Protein AF-A0A8T4TJ90-F1 (afdb_monomer)

Secondary structure (DSSP, 8-state):
-HHHHHHHHHHHTT----EEEEESTT-HHHHHHHHHHHHHT--EEEEE--HHHHHHHHHHHHHHHT---HHHHHHHHHHHHHHHHHHHTT--EEE--TTHHHHTT-SGGG--SSHHHHHHHHHHHHHHHIIIIIHHHHHHHHHTT-EEE-GGG-HHHHHHHHTS-GGGTB-SS-BSHHHHHHHHHTT--HHHHSPPP--HHHHTSHHHHHHHHHHHTT-SSHHHHHHHHHH-

Mean predicted aligned error: 3.06 Å

Nearest PDB structures (foldseek):
  1ct9-assembly1_D  TM=8.605E-01  e=5.408E-10  Escherichia coli
  6gq3-assembly2_B  TM=8.210E-01  e=2.710E-10  Homo sapiens
  1ct9-assembly1_A  TM=8.503E-01  e=1.857E-09  Escherichia coli
  8sue-assembly1_B  TM=8.181E-01  e=1.191E-09  Homo sapiens
  1ct9-assembly2_C  TM=8.319E-01  e=3.358E-09  Escherichia coli

pLDDT: mean 95.93, std 3.18, range [80.5, 98.75]

Sequence (232 aa):
MDSTILAKTCKDLGKDFTCYTIGFKGSKDVVYSEKAAKLLKLKLKIKILNEKDLEDALKNVVKILNNTNPVYISIACVTYLALKFAKENNENIVLNGLGAEEIFCGYQRHLKENNEEIHKESWRGLKEMWKVDLERDYLIAKNLDMDVRTPFMDKDLIINTMKIDPGLKINNNVKKIILREYAMSIGVPEEIALRPKTAGQYGSNINNEIKKLAKKNNFNYVKEYLEYLIKN

Structure (mmCIF, N/CA/C/O backbone):
data_AF-A0A8T4TJ90-F1
#
_entry.id   AF-A0A8T4TJ90-F1
#
loop_
_atom_site.group_PDB
_atom_site.id
_atom_site.type_symbol
_atom_site.label_atom_id
_atom_site.label_alt_id
_atom_site.label_comp_id
_atom_site.label_asym_id
_atom_site.label_entity_id
_atom_site.label_seq_id
_atom_site.pdbx_PDB_ins_code
_atom_site.Cartn_x
_atom_site.Cartn_y
_atom_site.Cartn_z
_atom_site.occupancy
_atom_site.B_iso_or_equiv
_atom_site.auth_seq_id
_atom_site.auth_comp_id
_atom_site.auth_asym_id
_atom_site.auth_atom_id
_atom_site.pdbx_PDB_model_num
ATOM 1 N N . MET A 1 1 ? 2.944 4.254 -8.517 1.00 90.94 1 MET A N 1
ATOM 2 C CA . MET A 1 1 ? 3.947 3.614 -9.386 1.00 90.94 1 MET A CA 1
ATOM 3 C C . MET A 1 1 ? 3.708 2.111 -9.403 1.00 90.94 1 MET A C 1
ATOM 5 O O . MET A 1 1 ? 3.014 1.697 -10.310 1.00 90.94 1 MET A O 1
ATOM 9 N N . ASP A 1 2 ? 4.086 1.327 -8.388 1.00 94.69 2 ASP A N 1
ATOM 10 C CA . ASP A 1 2 ? 3.899 -0.144 -8.417 1.00 94.69 2 ASP A CA 1
ATOM 11 C C . ASP A 1 2 ? 2.448 -0.585 -8.693 1.00 94.69 2 ASP A C 1
ATOM 13 O O . ASP A 1 2 ? 2.178 -1.269 -9.673 1.00 94.69 2 ASP A O 1
ATOM 17 N N . SER A 1 3 ? 1.485 -0.117 -7.890 1.00 95.31 3 SER A N 1
ATOM 18 C CA . SER A 1 3 ? 0.056 -0.398 -8.107 1.00 95.31 3 SER A CA 1
ATOM 19 C C . SER A 1 3 ? -0.491 0.211 -9.402 1.00 95.31 3 SER A C 1
ATOM 21 O O . SER A 1 3 ? -1.436 -0.312 -9.982 1.00 95.31 3 SER A O 1
ATOM 23 N N . THR A 1 4 ? 0.115 1.299 -9.886 1.00 96.50 4 THR A N 1
ATOM 24 C CA . THR A 1 4 ? -0.240 1.924 -11.167 1.00 96.50 4 THR A CA 1
ATOM 25 C C . THR A 1 4 ? 0.154 1.032 -12.338 1.00 96.50 4 THR A C 1
ATOM 27 O O . THR A 1 4 ? -0.630 0.900 -13.270 1.00 96.50 4 THR A O 1
ATOM 30 N N . ILE A 1 5 ? 1.334 0.405 -12.281 1.00 97.06 5 ILE A N 1
ATOM 31 C CA . ILE A 1 5 ? 1.781 -0.557 -13.293 1.00 97.06 5 ILE A CA 1
ATOM 32 C C . ILE A 1 5 ? 0.833 -1.750 -13.307 1.00 97.06 5 ILE A C 1
ATOM 34 O O . ILE A 1 5 ? 0.348 -2.099 -14.372 1.00 97.06 5 ILE A O 1
ATOM 38 N N . LEU A 1 6 ? 0.485 -2.308 -12.141 1.00 97.50 6 LEU A N 1
ATOM 39 C CA . LEU A 1 6 ? -0.486 -3.406 -12.071 1.00 97.50 6 LEU A CA 1
ATOM 40 C C . LEU A 1 6 ? -1.830 -3.021 -12.698 1.00 97.50 6 LEU A C 1
ATOM 42 O O . LEU A 1 6 ? -2.330 -3.742 -13.555 1.00 97.50 6 LEU A O 1
ATOM 46 N N . ALA A 1 7 ? -2.380 -1.859 -12.335 1.00 98.12 7 ALA A N 1
ATOM 47 C CA . ALA A 1 7 ? -3.631 -1.370 -12.908 1.00 98.12 7 ALA A CA 1
ATOM 48 C C . ALA A 1 7 ? -3.535 -1.160 -14.429 1.00 98.12 7 ALA A C 1
ATOM 50 O O . ALA A 1 7 ? -4.451 -1.528 -15.163 1.00 98.12 7 ALA A O 1
ATOM 51 N N . LYS A 1 8 ? -2.424 -0.598 -14.923 1.00 98.00 8 LYS A N 1
ATOM 52 C CA . LYS A 1 8 ? -2.209 -0.404 -16.362 1.00 98.00 8 LYS A CA 1
ATOM 53 C C . LYS A 1 8 ? -2.109 -1.740 -17.096 1.00 98.00 8 LYS A C 1
ATOM 55 O O . LYS A 1 8 ? -2.801 -1.918 -18.090 1.00 98.00 8 LYS A O 1
ATOM 60 N N . THR A 1 9 ? -1.354 -2.695 -16.560 1.00 97.62 9 THR A N 1
ATOM 61 C CA . THR A 1 9 ? -1.248 -4.051 -17.111 1.00 97.62 9 THR A CA 1
ATOM 62 C C . THR A 1 9 ? -2.606 -4.754 -17.137 1.00 97.62 9 THR A C 1
ATOM 64 O O . THR A 1 9 ? -2.983 -5.304 -18.165 1.00 97.62 9 THR A O 1
ATOM 67 N N . CYS A 1 10 ? -3.392 -4.704 -16.054 1.00 97.81 10 CYS A N 1
ATOM 68 C CA . CYS A 1 10 ? -4.744 -5.276 -16.036 1.00 97.81 10 CYS A CA 1
ATOM 69 C C . CYS A 1 10 ? -5.643 -4.653 -17.111 1.00 97.81 10 CYS A C 1
ATOM 71 O O . CYS A 1 10 ? -6.381 -5.373 -17.783 1.00 97.81 10 CYS A O 1
ATOM 73 N N . LYS A 1 11 ? -5.549 -3.332 -17.300 1.00 98.00 11 LYS A N 1
ATOM 74 C CA . LYS A 1 11 ? -6.289 -2.613 -18.338 1.00 98.00 11 LYS A CA 1
ATOM 75 C C . LYS A 1 11 ? -5.881 -3.039 -19.746 1.00 98.00 11 LYS A C 1
ATOM 77 O O . LYS A 1 11 ? -6.758 -3.284 -20.567 1.00 98.00 11 LYS A O 1
ATOM 82 N N . ASP A 1 12 ? -4.586 -3.147 -20.017 1.00 97.62 12 ASP A N 1
ATOM 83 C CA . ASP A 1 12 ? -4.077 -3.544 -21.337 1.00 97.62 12 ASP A CA 1
ATOM 84 C C . ASP A 1 12 ? -4.422 -4.997 -21.674 1.00 97.62 12 ASP A C 1
ATOM 86 O O . ASP A 1 12 ? -4.668 -5.329 -22.829 1.00 97.62 12 ASP A O 1
ATOM 90 N N . LEU A 1 13 ? -4.528 -5.849 -20.651 1.00 97.88 13 LEU A N 1
ATOM 91 C CA . LEU A 1 13 ? -5.021 -7.222 -20.765 1.00 97.88 13 LEU A CA 1
ATOM 92 C C . LEU A 1 13 ? -6.556 -7.323 -20.856 1.00 97.88 13 LEU A C 1
ATOM 94 O O . LEU A 1 13 ? -7.090 -8.435 -20.829 1.00 97.88 13 LEU A O 1
ATOM 98 N N . GLY A 1 14 ? -7.277 -6.197 -20.905 1.00 97.50 14 GLY A N 1
ATOM 99 C CA . GLY A 1 14 ? -8.737 -6.161 -21.013 1.00 97.50 14 GLY A CA 1
ATOM 100 C C . GLY A 1 14 ? -9.470 -6.766 -19.812 1.00 97.50 14 GLY A C 1
ATOM 101 O O . GLY A 1 14 ? -10.581 -7.269 -19.965 1.00 97.50 14 GLY A O 1
ATOM 102 N N . LYS A 1 15 ? -8.852 -6.781 -18.625 1.00 97.62 15 LYS A N 1
ATOM 103 C CA . LYS A 1 15 ? -9.487 -7.301 -17.408 1.00 97.62 15 LYS A CA 1
ATOM 104 C C . LYS A 1 15 ? -10.494 -6.295 -16.858 1.00 97.62 15 LYS A C 1
ATOM 106 O O . LYS A 1 15 ? -10.259 -5.090 -16.911 1.00 97.62 15 LYS A O 1
ATOM 111 N N . ASP A 1 16 ? -11.580 -6.804 -16.282 1.00 96.38 16 ASP A N 1
ATOM 112 C CA . ASP A 1 16 ? -12.471 -6.004 -15.444 1.00 96.38 16 ASP A CA 1
ATOM 113 C C . ASP A 1 16 ? -11.903 -5.950 -14.023 1.00 96.38 16 ASP A C 1
ATOM 115 O O . ASP A 1 16 ? -11.625 -6.985 -13.414 1.00 96.38 16 ASP A O 1
ATOM 119 N N . PHE A 1 17 ? -11.653 -4.742 -13.526 1.00 97.75 17 PHE A N 1
ATOM 120 C CA . PHE A 1 17 ? -11.101 -4.512 -12.197 1.00 97.75 17 PHE A CA 1
ATOM 121 C C . PHE A 1 17 ? -11.472 -3.121 -11.683 1.00 97.75 17 PHE A C 1
ATOM 123 O O . PHE A 1 17 ? -11.772 -2.192 -12.440 1.00 97.75 17 PHE A O 1
ATOM 130 N N . THR A 1 18 ? -11.386 -2.962 -10.365 1.00 98.38 18 THR A N 1
ATOM 131 C CA . THR A 1 18 ? -11.566 -1.681 -9.686 1.00 98.38 18 THR A CA 1
ATOM 132 C C . THR A 1 18 ? -10.314 -1.358 -8.873 1.00 98.38 18 THR A C 1
ATOM 134 O O . THR A 1 18 ? -9.824 -2.187 -8.110 1.00 98.38 18 THR A O 1
ATOM 137 N N . CYS A 1 19 ? -9.788 -0.143 -9.010 1.00 98.50 19 CYS A N 1
ATOM 138 C CA . CYS A 1 19 ? -8.753 0.369 -8.119 1.00 98.50 19 CYS A CA 1
ATOM 139 C C . CYS A 1 19 ? -9.385 0.844 -6.807 1.00 98.50 19 CYS A C 1
ATOM 141 O O . CYS A 1 19 ? -10.418 1.514 -6.823 1.00 98.50 19 CYS A O 1
ATOM 143 N N . TYR A 1 20 ? -8.717 0.583 -5.685 1.00 98.38 20 TYR A N 1
ATOM 144 C CA . TYR A 1 20 ? -9.145 1.035 -4.363 1.00 98.38 20 TYR A CA 1
ATOM 145 C C . TYR A 1 20 ? -8.070 1.915 -3.732 1.00 98.38 20 TYR A C 1
ATOM 147 O O . TYR A 1 20 ? -6.875 1.629 -3.813 1.00 98.38 20 TYR A O 1
ATOM 155 N N . THR A 1 21 ? -8.480 3.014 -3.110 1.00 98.12 21 THR A N 1
ATOM 156 C CA . THR A 1 21 ? -7.594 3.867 -2.312 1.00 98.12 21 THR A CA 1
ATOM 157 C C . THR A 1 21 ? -8.291 4.283 -1.028 1.00 98.12 21 THR A C 1
ATOM 159 O O . THR A 1 21 ? -9.483 4.582 -1.012 1.00 98.12 21 THR A O 1
ATOM 162 N N . ILE A 1 22 ? -7.529 4.293 0.059 1.00 98.50 22 ILE A N 1
ATOM 163 C CA . ILE A 1 22 ? -7.968 4.743 1.377 1.00 98.50 22 ILE A CA 1
ATOM 164 C C . ILE A 1 22 ? -7.019 5.833 1.860 1.00 98.50 22 ILE A C 1
ATOM 166 O O . ILE A 1 22 ? -5.824 5.814 1.555 1.00 98.50 22 ILE A O 1
ATOM 170 N N . GLY A 1 23 ? -7.539 6.782 2.625 1.00 98.38 23 GLY A N 1
ATOM 171 C CA . GLY A 1 23 ? -6.720 7.801 3.266 1.00 98.38 23 GLY A CA 1
ATOM 172 C C . GLY A 1 23 ? -7.557 8.920 3.852 1.00 98.38 23 GLY A C 1
ATOM 173 O O . GLY A 1 23 ? -8.753 9.026 3.597 1.00 98.38 23 GLY A O 1
ATOM 174 N N . PHE A 1 24 ? -6.931 9.773 4.651 1.00 98.38 24 PHE A N 1
ATOM 175 C CA . PHE A 1 24 ? -7.608 10.954 5.180 1.00 98.38 24 PHE A CA 1
ATOM 176 C C . PHE A 1 24 ? -7.768 12.029 4.099 1.00 98.38 24 PHE A C 1
ATOM 178 O O . PHE A 1 24 ? -7.071 12.026 3.076 1.00 98.38 24 PHE A O 1
ATOM 185 N N . LYS A 1 25 ? -8.696 12.964 4.320 1.00 97.12 25 LYS A N 1
ATOM 186 C CA . LYS A 1 25 ? -8.976 14.061 3.385 1.00 97.12 25 LYS A CA 1
ATOM 187 C C . LYS A 1 25 ? -7.693 14.833 3.050 1.00 97.12 25 LYS A C 1
ATOM 189 O O . LYS A 1 25 ? -6.971 15.255 3.947 1.00 97.12 25 LYS A O 1
ATOM 194 N N . GLY A 1 26 ? -7.417 15.009 1.756 1.00 95.25 26 GLY A N 1
ATOM 195 C CA . GLY A 1 26 ? -6.227 15.719 1.266 1.00 95.25 26 GLY A CA 1
ATOM 196 C C . GLY A 1 26 ? -4.906 14.951 1.410 1.00 95.25 26 GLY A C 1
ATOM 197 O O . GLY A 1 26 ? -3.844 15.511 1.144 1.00 95.25 26 GLY A O 1
ATOM 198 N N . SER A 1 27 ? -4.945 13.681 1.824 1.00 97.25 27 SER A N 1
ATOM 199 C CA . SER A 1 27 ? -3.755 12.831 1.875 1.00 97.25 27 SER A CA 1
ATOM 200 C C . SER A 1 27 ? -3.151 12.613 0.480 1.00 97.25 27 SER A C 1
ATOM 202 O O . SER A 1 27 ? -3.844 12.636 -0.541 1.00 97.25 27 SER A O 1
ATOM 204 N N . LYS A 1 28 ? -1.830 12.404 0.432 1.00 95.81 28 LYS A N 1
ATOM 205 C CA . LYS A 1 28 ? -1.078 12.281 -0.826 1.00 95.81 28 LYS A CA 1
ATOM 206 C C . LYS A 1 28 ? -1.579 11.116 -1.673 1.00 95.81 28 LYS A C 1
ATOM 208 O O . LYS A 1 28 ? -1.708 11.263 -2.885 1.00 95.81 28 LYS A O 1
ATOM 213 N N . ASP A 1 29 ? -1.863 9.974 -1.052 1.00 96.19 29 ASP A N 1
ATOM 214 C CA . ASP A 1 29 ? -2.320 8.792 -1.785 1.00 96.19 29 ASP A CA 1
ATOM 215 C C . ASP A 1 29 ? -3.681 9.026 -2.447 1.00 96.19 29 ASP A C 1
ATOM 217 O O . ASP A 1 29 ? -3.831 8.670 -3.615 1.00 96.19 29 ASP A O 1
ATOM 221 N N . VAL A 1 30 ? -4.615 9.722 -1.782 1.00 97.56 30 VAL A N 1
ATOM 222 C CA . VAL A 1 30 ? -5.899 10.133 -2.381 1.00 97.56 30 VAL A CA 1
ATOM 223 C C . VAL A 1 30 ? -5.652 11.004 -3.612 1.00 97.56 30 VAL A C 1
ATOM 225 O O . VAL A 1 30 ? -5.998 10.593 -4.718 1.00 97.56 30 VAL A O 1
ATOM 228 N N . VAL A 1 31 ? -4.946 12.128 -3.451 1.00 96.44 31 VAL A N 1
ATOM 229 C CA . VAL A 1 31 ? -4.692 13.091 -4.540 1.00 96.44 31 VAL A CA 1
ATOM 230 C C . VAL A 1 31 ? -4.034 12.422 -5.749 1.00 96.44 31 VAL A C 1
ATOM 232 O O . VAL A 1 31 ? -4.422 12.639 -6.900 1.00 96.44 31 VAL A O 1
ATOM 235 N N . TYR A 1 32 ? -3.023 11.587 -5.515 1.00 95.69 32 TYR A N 1
ATOM 236 C CA . TYR A 1 32 ? -2.319 10.944 -6.615 1.00 95.69 32 TYR A CA 1
ATOM 237 C C . TYR A 1 32 ? -3.092 9.788 -7.245 1.00 95.69 32 TYR A C 1
ATOM 239 O O . TYR A 1 32 ? -2.930 9.559 -8.444 1.00 95.69 32 TYR A O 1
ATOM 247 N N . SER A 1 33 ? -3.888 9.050 -6.470 1.00 96.56 33 SER A N 1
ATOM 248 C CA . SER A 1 33 ? -4.738 7.987 -7.013 1.00 96.56 33 SER A CA 1
ATOM 249 C C . SER A 1 33 ? -5.791 8.565 -7.957 1.00 96.56 33 SER A C 1
ATOM 251 O O . SER A 1 33 ? -5.914 8.075 -9.078 1.00 96.56 33 SER A O 1
ATOM 253 N N . GLU A 1 34 ? -6.446 9.667 -7.573 1.00 97.44 34 GLU A N 1
ATOM 254 C CA . GLU A 1 34 ? -7.409 10.396 -8.407 1.00 97.44 34 GLU A CA 1
ATOM 255 C C . GLU A 1 34 ? -6.767 10.852 -9.712 1.00 97.44 34 GLU A C 1
ATOM 257 O O . GLU A 1 34 ? -7.290 10.605 -10.801 1.00 97.44 34 GLU A O 1
ATOM 262 N N . LYS A 1 35 ? -5.584 11.468 -9.611 1.00 97.00 35 LYS A N 1
ATOM 263 C CA . LYS A 1 35 ? -4.834 11.938 -10.774 1.00 97.00 35 LYS A CA 1
ATOM 264 C C . LYS A 1 35 ? -4.464 10.788 -11.713 1.00 97.00 35 LYS A C 1
ATOM 266 O O . LYS A 1 35 ? -4.735 10.869 -12.910 1.00 97.00 35 LYS A O 1
ATOM 271 N N . ALA A 1 36 ? -3.891 9.707 -11.182 1.00 97.06 36 ALA A N 1
ATOM 272 C CA . ALA A 1 36 ? -3.515 8.539 -11.973 1.00 97.06 36 ALA A CA 1
ATOM 273 C C . ALA A 1 36 ? -4.736 7.895 -12.644 1.00 97.06 36 ALA A C 1
ATOM 275 O O . ALA A 1 36 ? -4.682 7.585 -13.832 1.00 97.06 36 ALA A O 1
ATOM 276 N N . ALA A 1 37 ? -5.847 7.742 -11.919 1.00 97.94 37 ALA A N 1
ATOM 277 C CA . ALA A 1 37 ? -7.072 7.163 -12.455 1.00 97.94 37 ALA A CA 1
ATOM 278 C C . ALA A 1 37 ? -7.696 8.022 -13.554 1.00 97.94 37 ALA A C 1
ATOM 280 O O . ALA A 1 37 ? -8.130 7.476 -14.567 1.00 97.94 37 ALA A O 1
ATOM 281 N N . LYS A 1 38 ? -7.681 9.352 -13.412 1.00 98.19 38 LYS A N 1
ATOM 282 C CA . LYS A 1 38 ? -8.152 10.271 -14.455 1.00 98.19 38 LYS A CA 1
ATOM 283 C C . LYS A 1 38 ? -7.320 10.147 -15.731 1.00 98.19 38 LYS A C 1
ATOM 285 O O . LYS A 1 38 ? -7.882 9.958 -16.806 1.00 98.19 38 LYS A O 1
ATOM 290 N N . LEU A 1 39 ? -5.994 10.222 -15.615 1.00 97.75 39 LEU A N 1
ATOM 291 C CA . LEU A 1 39 ? -5.088 10.183 -16.770 1.00 97.75 39 LEU A CA 1
ATOM 292 C C . LEU A 1 39 ? -5.128 8.836 -17.490 1.00 97.75 39 LEU A C 1
ATOM 294 O O . LEU A 1 39 ? -5.154 8.778 -18.715 1.00 97.75 39 LEU A O 1
ATOM 298 N N . LEU A 1 40 ? -5.171 7.748 -16.722 1.00 97.38 40 LEU A N 1
ATOM 299 C CA . LEU A 1 40 ? -5.188 6.392 -17.255 1.00 97.38 40 LEU A CA 1
ATOM 300 C C . LEU A 1 40 ? -6.599 5.874 -17.536 1.00 97.38 40 LEU A C 1
ATOM 302 O O . LEU A 1 40 ? -6.725 4.740 -17.991 1.00 97.38 40 LEU A O 1
ATOM 306 N N . LYS A 1 41 ? -7.652 6.666 -17.293 1.00 97.81 41 LYS A N 1
ATOM 307 C CA . LYS A 1 41 ? -9.069 6.270 -17.392 1.00 97.81 41 LYS A CA 1
ATOM 308 C C . LYS A 1 41 ? -9.326 4.927 -16.688 1.00 97.81 41 LYS A C 1
ATOM 310 O O . LYS A 1 41 ? -9.708 3.949 -17.336 1.00 97.81 41 LYS A O 1
ATOM 315 N N . LEU A 1 42 ? -9.009 4.865 -15.395 1.00 98.12 42 LEU A N 1
ATOM 316 C CA . LEU A 1 42 ? -9.191 3.696 -14.527 1.00 98.12 42 LEU A CA 1
ATOM 317 C C . LEU A 1 42 ? -10.432 3.881 -13.653 1.00 98.12 42 LEU A C 1
ATOM 319 O O . LEU A 1 42 ? -10.689 4.981 -13.163 1.00 98.12 42 LEU A O 1
ATOM 323 N N . LYS A 1 43 ? -11.163 2.794 -13.398 1.00 98.12 43 LYS A N 1
ATOM 324 C CA . LYS A 1 43 ? -12.221 2.773 -12.385 1.00 98.12 43 LYS A CA 1
ATOM 325 C C . LYS A 1 43 ? -11.570 2.828 -11.004 1.00 98.12 43 LYS A C 1
ATOM 327 O O . LYS A 1 43 ? -10.799 1.938 -10.655 1.00 98.12 43 LYS A O 1
ATOM 332 N N . LEU A 1 44 ? -11.860 3.869 -10.230 1.00 98.56 44 LEU A N 1
ATOM 333 C CA . LEU A 1 44 ? -11.283 4.090 -8.904 1.00 98.56 44 LEU A CA 1
ATOM 334 C C . LEU A 1 44 ? -12.391 4.331 -7.878 1.00 98.56 44 LEU A C 1
ATOM 336 O O . LEU A 1 44 ? -13.283 5.146 -8.104 1.00 98.56 44 LEU A O 1
ATOM 340 N N . LYS A 1 45 ? -12.294 3.651 -6.736 1.00 98.69 45 LYS A N 1
ATOM 341 C CA . LYS A 1 45 ? -13.084 3.915 -5.533 1.00 98.69 45 LYS A CA 1
ATOM 342 C C . LYS A 1 45 ? -12.171 4.439 -4.429 1.00 98.69 45 LYS A C 1
ATOM 344 O O . LYS A 1 45 ? -11.107 3.872 -4.173 1.00 98.69 45 LYS A O 1
ATOM 349 N N . ILE A 1 46 ? -12.601 5.508 -3.764 1.00 98.62 46 ILE A N 1
ATOM 350 C CA . ILE A 1 46 ? -11.854 6.149 -2.677 1.00 98.62 46 ILE A CA 1
ATOM 351 C C . ILE A 1 46 ? -12.686 6.123 -1.401 1.00 98.62 46 ILE A C 1
ATOM 353 O O . ILE A 1 46 ? -13.840 6.548 -1.412 1.00 98.62 46 ILE A O 1
ATOM 357 N N . LYS A 1 47 ? -12.080 5.683 -0.295 1.00 98.44 47 LYS A N 1
ATOM 358 C CA . LYS A 1 47 ? -12.630 5.843 1.056 1.00 98.44 47 LYS A CA 1
ATOM 359 C C . LYS A 1 47 ? -11.858 6.933 1.787 1.00 98.44 47 LYS A C 1
ATOM 361 O O . LYS A 1 47 ? -10.691 6.746 2.140 1.00 98.44 47 LYS A O 1
ATOM 366 N N . ILE A 1 48 ? -12.521 8.068 2.007 1.00 98.62 48 ILE A N 1
ATOM 367 C CA . ILE A 1 48 ? -12.009 9.114 2.892 1.00 98.62 48 ILE A CA 1
ATOM 368 C C . ILE A 1 48 ? -12.269 8.683 4.331 1.00 98.62 48 ILE A C 1
ATOM 370 O O . ILE A 1 48 ? -13.419 8.560 4.742 1.00 98.62 48 ILE A O 1
ATOM 374 N N . LEU A 1 49 ? -11.191 8.436 5.067 1.00 98.56 49 LEU A N 1
ATOM 375 C CA . LEU A 1 49 ? -11.241 7.948 6.439 1.00 98.56 49 LEU A CA 1
ATOM 376 C C . LEU A 1 49 ? -11.598 9.068 7.416 1.00 98.56 49 LEU A C 1
ATOM 378 O O . LEU A 1 49 ? -11.163 10.215 7.257 1.00 98.56 49 LEU A O 1
ATOM 382 N N . ASN A 1 50 ? -12.333 8.703 8.459 1.00 98.12 50 ASN A N 1
ATOM 383 C CA . ASN A 1 50 ? -12.520 9.511 9.657 1.00 98.12 50 ASN A CA 1
ATOM 384 C C . ASN A 1 50 ? -11.830 8.866 10.878 1.00 98.12 50 ASN A C 1
ATOM 386 O O . ASN A 1 50 ? -11.222 7.799 10.792 1.00 98.12 50 ASN A O 1
ATOM 390 N N . GLU A 1 51 ? -11.898 9.544 12.026 1.00 97.62 51 GLU A N 1
ATOM 391 C CA . GLU A 1 51 ? -11.281 9.076 13.275 1.00 97.62 51 GLU A CA 1
ATOM 392 C C . GLU A 1 51 ? -11.830 7.712 13.726 1.00 97.62 51 GLU A C 1
ATOM 394 O O . GLU A 1 51 ? -11.055 6.845 14.125 1.00 97.62 51 GLU A O 1
ATOM 399 N N . LYS A 1 52 ? -13.145 7.493 13.595 1.00 97.56 52 LYS A N 1
ATOM 400 C CA . LYS A 1 52 ? -13.805 6.245 13.992 1.00 97.56 52 LYS A CA 1
ATOM 401 C C . LYS A 1 52 ? -13.364 5.067 13.126 1.00 97.56 52 LYS A C 1
ATOM 403 O O . LYS A 1 52 ? -13.072 4.006 13.668 1.00 97.56 52 LYS A O 1
ATOM 408 N N . ASP A 1 53 ? -13.246 5.261 11.810 1.00 98.31 53 ASP A N 1
ATOM 409 C CA . ASP A 1 53 ? -12.718 4.229 10.906 1.00 98.31 53 ASP A CA 1
ATOM 410 C C . ASP A 1 53 ? -11.337 3.745 11.370 1.00 98.31 53 ASP A C 1
ATOM 412 O O . ASP A 1 53 ? -11.049 2.546 11.352 1.00 98.31 53 ASP A O 1
ATOM 416 N N . LEU A 1 54 ? -10.482 4.684 11.789 1.00 98.38 54 LEU A N 1
ATOM 417 C CA . LEU A 1 54 ? -9.135 4.388 12.260 1.00 98.38 54 LEU A CA 1
ATOM 418 C C . LEU A 1 54 ? -9.136 3.719 13.636 1.00 98.38 54 LEU A C 1
ATOM 420 O O . LEU A 1 54 ? -8.402 2.753 13.826 1.00 98.38 54 LEU A O 1
ATOM 424 N N . GLU A 1 55 ? -9.936 4.201 14.584 1.00 97.75 55 GLU A N 1
ATOM 425 C CA . GLU A 1 55 ? -10.036 3.598 15.916 1.00 97.75 55 GLU A CA 1
ATOM 426 C C . GLU A 1 55 ? -10.539 2.147 15.838 1.00 97.75 55 GLU A C 1
ATOM 428 O O . GLU A 1 55 ? -9.944 1.245 16.436 1.00 97.75 55 GLU A O 1
ATOM 433 N N . ASP A 1 56 ? -11.581 1.901 15.041 1.00 97.88 56 ASP A N 1
ATOM 434 C CA . ASP A 1 56 ? -12.117 0.561 14.812 1.00 97.88 56 ASP A CA 1
ATOM 435 C C . ASP A 1 56 ? -11.083 -0.331 14.109 1.00 97.88 56 ASP A C 1
ATOM 437 O O . ASP A 1 56 ? -10.914 -1.499 14.473 1.00 97.88 56 ASP A O 1
ATOM 441 N N . ALA A 1 57 ? -10.348 0.198 13.125 1.00 98.38 57 ALA A N 1
ATOM 442 C CA . ALA A 1 57 ? -9.266 -0.539 12.476 1.00 98.38 57 ALA A CA 1
ATOM 443 C C . ALA A 1 57 ? -8.153 -0.908 13.461 1.00 98.38 57 ALA A C 1
ATOM 445 O O . ALA A 1 57 ? -7.750 -2.068 13.495 1.00 98.38 57 ALA A O 1
ATOM 446 N N . LEU A 1 58 ? -7.700 0.029 14.297 1.00 98.31 58 LEU A N 1
ATOM 447 C CA . LEU A 1 58 ? -6.665 -0.214 15.302 1.00 98.31 58 LEU A CA 1
ATOM 448 C C . LEU A 1 58 ? -7.059 -1.345 16.253 1.00 98.31 58 LEU A C 1
ATOM 450 O O . LEU A 1 58 ? -6.275 -2.276 16.424 1.00 98.31 58 LEU A O 1
ATOM 454 N N . LYS A 1 59 ? -8.277 -1.302 16.813 1.00 97.06 59 LYS A N 1
ATOM 455 C CA . LYS A 1 59 ? -8.806 -2.336 17.723 1.00 97.06 59 LYS A CA 1
ATOM 456 C C . LYS A 1 59 ? -8.789 -3.728 17.097 1.00 97.06 59 LYS A C 1
ATOM 458 O O . LYS A 1 59 ? -8.414 -4.692 17.756 1.00 97.06 59 LYS A O 1
ATOM 463 N N . ASN A 1 60 ? -9.174 -3.839 15.827 1.00 97.88 60 ASN A N 1
ATOM 464 C CA . ASN A 1 60 ? -9.150 -5.118 15.118 1.00 97.88 60 ASN A CA 1
ATOM 465 C C . ASN A 1 60 ? -7.716 -5.560 14.809 1.00 97.88 60 ASN A C 1
ATOM 467 O O . ASN A 1 60 ? -7.336 -6.689 15.102 1.00 97.88 60 ASN A O 1
ATOM 471 N N . VAL A 1 61 ? -6.897 -4.665 14.262 1.00 98.25 61 VAL A N 1
ATOM 472 C CA . VAL A 1 61 ? -5.546 -4.977 13.784 1.00 98.25 61 VAL A CA 1
ATOM 473 C C . VAL A 1 61 ? -4.615 -5.416 14.914 1.00 98.25 61 VAL A C 1
ATOM 475 O O . VAL A 1 61 ? -3.899 -6.403 14.742 1.00 98.25 61 VAL A O 1
ATOM 478 N N . VAL A 1 62 ? -4.634 -4.752 16.078 1.00 97.81 62 VAL A N 1
ATOM 479 C CA . VAL A 1 62 ? -3.792 -5.172 17.218 1.00 97.81 62 VAL A CA 1
ATOM 480 C C . VAL A 1 62 ? -4.181 -6.557 17.736 1.00 97.81 62 VAL A C 1
ATOM 482 O O . VAL A 1 62 ? -3.302 -7.312 18.142 1.00 97.81 62 VAL A O 1
ATOM 485 N N . LYS A 1 63 ? -5.471 -6.918 17.667 1.00 96.38 63 LYS A N 1
ATOM 486 C CA . LYS A 1 63 ? -5.986 -8.238 18.063 1.00 96.38 63 LYS A CA 1
ATOM 487 C C . LYS A 1 63 ? -5.626 -9.315 17.038 1.00 96.38 63 LYS A C 1
ATOM 489 O O . LYS A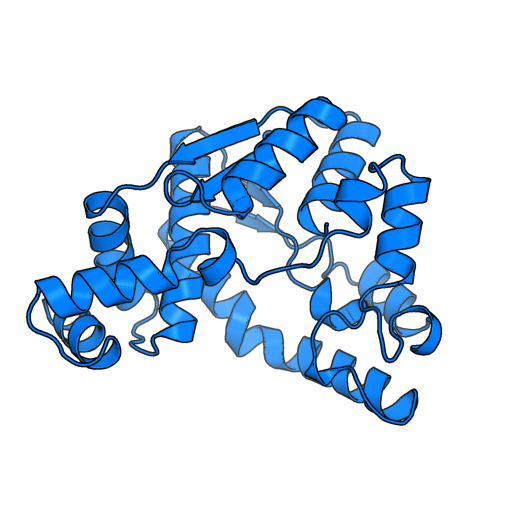 1 63 ? -5.138 -10.369 17.425 1.00 96.38 63 LYS A O 1
ATOM 494 N N . ILE A 1 64 ? -5.799 -9.035 15.743 1.00 97.12 64 ILE A N 1
ATOM 495 C CA . ILE A 1 64 ? -5.452 -9.958 14.645 1.00 97.12 64 ILE A CA 1
ATOM 496 C C . ILE A 1 64 ? -3.962 -10.306 14.668 1.00 97.12 64 ILE A C 1
ATOM 498 O O . ILE A 1 64 ? -3.595 -11.462 14.479 1.00 97.12 64 ILE A O 1
ATOM 502 N N . LEU A 1 65 ? -3.105 -9.305 14.879 1.00 96.75 65 LEU A N 1
ATOM 503 C CA . LEU A 1 65 ? -1.655 -9.458 14.752 1.00 96.75 65 LEU A CA 1
ATOM 504 C C . LEU A 1 65 ? -0.944 -9.717 16.081 1.00 96.75 65 LEU A C 1
ATOM 506 O O . LEU A 1 65 ? 0.252 -9.995 16.071 1.00 96.75 65 LEU A O 1
ATOM 510 N N . ASN A 1 66 ? -1.650 -9.587 17.207 1.00 95.56 66 ASN A N 1
ATOM 511 C CA . ASN A 1 66 ? -1.091 -9.659 18.557 1.00 95.56 66 ASN A CA 1
ATOM 512 C C . ASN A 1 66 ? 0.217 -8.849 18.699 1.00 95.56 66 ASN A C 1
ATOM 514 O O . ASN A 1 66 ? 1.243 -9.341 19.171 1.00 95.56 66 ASN A O 1
ATOM 518 N N . ASN A 1 67 ? 0.208 -7.610 18.200 1.00 95.06 67 ASN A N 1
ATOM 519 C CA . ASN A 1 67 ? 1.399 -6.771 18.077 1.00 95.06 67 ASN A CA 1
ATOM 520 C C . ASN A 1 67 ? 1.061 -5.306 18.387 1.00 95.06 67 ASN A C 1
ATOM 522 O O . ASN A 1 67 ? -0.034 -4.830 18.094 1.00 95.06 67 ASN A O 1
ATOM 526 N N . THR A 1 68 ? 2.012 -4.578 18.972 1.00 96.25 68 THR A N 1
ATOM 527 C CA . THR A 1 68 ? 1.854 -3.169 19.374 1.00 96.25 68 THR A CA 1
ATOM 528 C C . THR A 1 68 ? 2.970 -2.267 18.841 1.00 96.25 68 THR A C 1
ATOM 530 O O . THR A 1 68 ? 3.078 -1.105 19.232 1.00 96.25 68 THR A O 1
ATOM 533 N N . ASN A 1 69 ? 3.810 -2.760 17.923 1.00 96.75 69 ASN A N 1
ATOM 534 C CA . ASN A 1 69 ? 4.815 -1.942 17.254 1.00 96.75 69 ASN A CA 1
ATOM 535 C C . ASN A 1 69 ? 4.122 -0.862 16.393 1.00 96.75 69 ASN A C 1
ATOM 537 O O . ASN A 1 69 ? 3.425 -1.207 15.434 1.00 96.75 69 ASN A O 1
ATOM 541 N N . PRO A 1 70 ? 4.336 0.441 16.667 1.00 96.94 70 PRO A N 1
ATOM 542 C CA . PRO A 1 70 ? 3.595 1.507 15.993 1.00 96.94 70 PRO A CA 1
ATOM 543 C C . PRO A 1 70 ? 3.742 1.526 14.471 1.00 96.94 70 PRO A C 1
ATOM 545 O O . PRO A 1 70 ? 2.772 1.801 13.767 1.00 96.94 70 PRO A O 1
ATOM 548 N N . VAL A 1 71 ? 4.936 1.233 13.945 1.00 95.69 71 VAL A N 1
ATOM 549 C CA . VAL A 1 71 ? 5.188 1.249 12.495 1.00 95.69 71 VAL A CA 1
ATOM 550 C C . VAL A 1 71 ? 4.478 0.076 11.831 1.00 95.69 71 VAL A C 1
ATOM 552 O O . VAL A 1 71 ? 3.758 0.273 10.852 1.00 95.69 71 VAL A O 1
ATOM 555 N N . TYR A 1 72 ? 4.631 -1.120 12.399 1.00 96.19 72 TYR A N 1
ATOM 556 C CA . TYR A 1 72 ? 4.003 -2.340 11.900 1.00 96.19 72 TYR A CA 1
ATOM 557 C C . TYR A 1 72 ? 2.472 -2.223 11.882 1.00 96.19 72 TYR A C 1
ATOM 559 O O . TYR A 1 72 ? 1.844 -2.476 10.855 1.00 96.19 72 TYR A O 1
ATOM 567 N N . ILE A 1 73 ? 1.878 -1.735 12.977 1.00 97.81 73 ILE A N 1
ATOM 568 C CA . ILE A 1 73 ? 0.425 -1.550 13.101 1.00 97.81 73 ILE A CA 1
ATOM 569 C C . ILE A 1 73 ? -0.098 -0.445 12.181 1.00 97.81 73 ILE A C 1
ATOM 571 O O . ILE A 1 73 ? -1.176 -0.586 11.604 1.00 97.81 73 ILE A O 1
ATOM 575 N N . SER A 1 74 ? 0.670 0.625 11.966 1.00 98.00 74 SER A N 1
ATOM 576 C CA . SER A 1 74 ? 0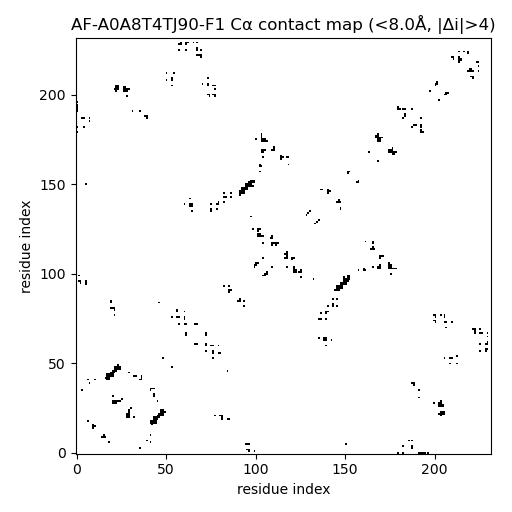.277 1.678 11.022 1.00 98.00 74 SER A CA 1
ATOM 577 C C . SER A 1 74 ? 0.189 1.159 9.584 1.00 98.00 74 SER A C 1
ATOM 579 O O . SER A 1 74 ? -0.739 1.519 8.862 1.00 98.00 74 SER A O 1
ATOM 581 N N . ILE A 1 75 ? 1.131 0.306 9.162 1.00 97.06 75 ILE A N 1
ATOM 582 C CA . ILE A 1 75 ? 1.100 -0.335 7.836 1.00 97.06 75 ILE A CA 1
ATOM 583 C C . ILE A 1 75 ? -0.057 -1.336 7.767 1.00 97.06 75 ILE A C 1
ATOM 585 O O . ILE A 1 75 ? -0.833 -1.315 6.815 1.00 97.06 75 ILE A O 1
ATOM 589 N N . ALA A 1 76 ? -0.229 -2.153 8.806 1.00 97.88 76 ALA A N 1
ATOM 590 C CA . ALA A 1 76 ? -1.326 -3.107 8.899 1.00 97.88 76 ALA A CA 1
ATOM 591 C C . ALA A 1 76 ? -2.706 -2.439 8.786 1.00 97.88 76 ALA A C 1
ATOM 593 O O . ALA A 1 76 ? -3.580 -2.959 8.100 1.00 97.88 76 ALA A O 1
ATOM 594 N N . CYS A 1 77 ? -2.904 -1.264 9.391 1.00 98.50 77 CYS A N 1
ATOM 595 C CA . CYS A 1 77 ? -4.158 -0.518 9.270 1.00 98.50 77 CYS A CA 1
ATOM 596 C C . CYS A 1 77 ? -4.446 -0.078 7.832 1.00 98.50 77 CYS A C 1
ATOM 598 O O . CYS A 1 77 ? -5.602 -0.110 7.418 1.00 98.50 77 CYS A O 1
ATOM 600 N N . VAL A 1 78 ? -3.417 0.289 7.057 1.00 98.12 78 VAL A N 1
ATOM 601 C CA . VAL A 1 78 ? -3.572 0.597 5.625 1.00 98.12 78 VAL A CA 1
ATOM 602 C C . VAL A 1 78 ? -4.101 -0.634 4.890 1.00 98.12 78 VAL A C 1
ATOM 604 O O . VAL A 1 78 ? -5.111 -0.532 4.193 1.00 98.12 78 VAL A O 1
ATOM 607 N N . THR A 1 79 ? -3.460 -1.794 5.081 1.00 97.81 79 THR A N 1
ATOM 608 C CA . THR A 1 79 ? -3.875 -3.061 4.460 1.00 97.81 79 THR A CA 1
ATOM 609 C C . THR A 1 79 ? -5.293 -3.446 4.889 1.00 97.81 79 THR A C 1
ATOM 611 O O . THR A 1 79 ? -6.150 -3.664 4.037 1.00 97.81 79 THR A O 1
ATOM 614 N N . TYR A 1 80 ? -5.580 -3.462 6.193 1.00 98.69 80 TYR A N 1
ATOM 615 C CA . TYR A 1 80 ? -6.887 -3.829 6.746 1.00 98.69 80 TYR A CA 1
ATOM 616 C C . TYR A 1 80 ? -8.013 -2.946 6.205 1.00 98.69 80 TYR A C 1
ATOM 618 O O . TYR A 1 80 ? -9.022 -3.460 5.729 1.00 98.69 80 TYR A O 1
ATOM 626 N N . LEU A 1 81 ? -7.841 -1.620 6.219 1.00 98.75 81 LEU A N 1
ATOM 627 C CA . LEU A 1 81 ? -8.857 -0.687 5.728 1.00 98.75 81 LEU A CA 1
ATOM 628 C C . LEU A 1 81 ? -9.075 -0.809 4.218 1.00 98.75 81 LEU A C 1
ATOM 630 O O . LEU A 1 81 ? -10.218 -0.734 3.768 1.00 98.75 81 LEU A O 1
ATOM 634 N N . ALA A 1 82 ? -8.010 -1.014 3.438 1.00 98.38 82 ALA A N 1
ATOM 635 C CA . ALA A 1 82 ? -8.117 -1.210 1.996 1.00 98.38 82 ALA A CA 1
ATOM 636 C C . ALA A 1 82 ? -8.844 -2.518 1.648 1.00 98.38 82 ALA A C 1
ATOM 638 O O . ALA A 1 82 ? -9.755 -2.504 0.821 1.00 98.38 82 ALA A O 1
ATOM 639 N N . LEU A 1 83 ? -8.493 -3.627 2.307 1.00 98.56 83 LEU A N 1
ATOM 640 C CA . LEU A 1 83 ? -9.140 -4.925 2.093 1.00 98.56 83 LEU A CA 1
ATOM 641 C C . LEU A 1 83 ? -10.590 -4.922 2.569 1.00 98.56 83 LEU A C 1
ATOM 643 O O . LEU A 1 83 ? -11.465 -5.382 1.842 1.00 98.56 83 LEU A O 1
ATOM 647 N N . LYS A 1 84 ? -10.869 -4.335 3.738 1.00 98.56 84 LYS A N 1
ATOM 648 C CA . LYS A 1 84 ? -12.238 -4.160 4.236 1.00 98.56 84 LYS A CA 1
ATOM 649 C C . LYS A 1 84 ? -13.075 -3.347 3.249 1.00 98.56 84 LYS A C 1
ATOM 651 O O . LYS A 1 84 ? -14.197 -3.734 2.949 1.00 98.56 84 LYS A O 1
ATOM 656 N N . PHE A 1 85 ? -12.525 -2.264 2.699 1.00 98.62 85 PHE A N 1
ATOM 657 C CA . PHE A 1 85 ? -13.229 -1.451 1.710 1.00 98.62 85 PHE A CA 1
ATOM 658 C C . PHE A 1 85 ? -13.475 -2.201 0.393 1.00 98.62 85 PHE A C 1
ATOM 660 O O . PHE A 1 85 ? -14.563 -2.091 -0.167 1.00 98.62 85 PHE A O 1
ATOM 667 N N . ALA A 1 86 ? -12.513 -2.98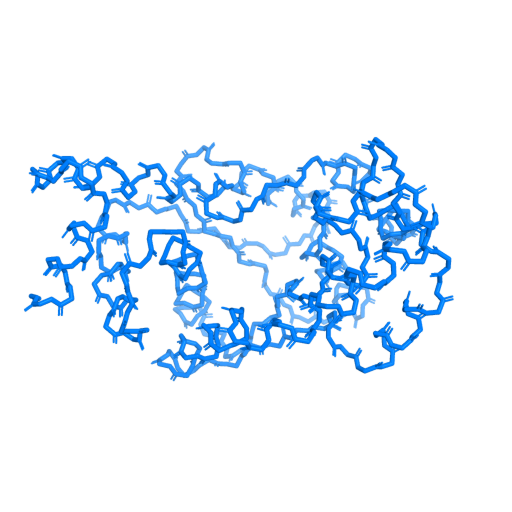8 -0.092 1.00 98.50 86 ALA A N 1
ATOM 668 C CA . ALA A 1 86 ? -12.713 -3.841 -1.264 1.00 98.50 86 ALA A CA 1
ATOM 669 C C . ALA A 1 86 ? -13.809 -4.896 -1.011 1.00 98.50 86 ALA A C 1
ATOM 671 O O . ALA A 1 86 ? -14.724 -5.033 -1.823 1.00 98.50 86 ALA A O 1
ATOM 672 N N . LYS A 1 87 ? -13.796 -5.544 0.162 1.00 98.19 87 LYS A N 1
ATOM 673 C CA . LYS A 1 87 ? -14.822 -6.510 0.579 1.00 98.19 87 LYS A CA 1
ATOM 674 C C . LYS A 1 87 ? -16.219 -5.897 0.672 1.00 98.19 87 LYS A C 1
ATOM 676 O O . LYS A 1 87 ? -17.174 -6.458 0.148 1.00 98.19 87 LYS A O 1
ATOM 681 N N . GLU A 1 88 ? -16.342 -4.711 1.274 1.00 97.94 88 GLU A N 1
ATOM 682 C CA . GLU A 1 88 ? -17.590 -3.922 1.320 1.00 97.94 88 GLU A CA 1
ATOM 683 C C . GLU A 1 88 ? -18.134 -3.599 -0.088 1.00 97.94 88 GLU A C 1
ATOM 685 O O . GLU A 1 88 ? -19.302 -3.252 -0.243 1.00 97.94 88 GLU A O 1
ATOM 690 N N . ASN A 1 89 ? -17.295 -3.715 -1.122 1.00 98.06 89 ASN A N 1
ATOM 691 C CA . ASN A 1 89 ? -17.641 -3.512 -2.524 1.00 98.06 89 ASN A CA 1
ATOM 692 C C . ASN A 1 89 ? -17.734 -4.820 -3.330 1.00 98.06 89 ASN A C 1
ATOM 694 O O . ASN A 1 89 ? -17.727 -4.760 -4.560 1.00 98.06 89 ASN A O 1
ATOM 698 N N . ASN A 1 90 ? -17.894 -5.959 -2.649 1.00 97.31 90 ASN A N 1
ATOM 699 C CA . ASN A 1 90 ? -18.060 -7.304 -3.214 1.00 97.31 90 ASN A CA 1
ATOM 700 C C . ASN A 1 90 ? -16.848 -7.825 -4.004 1.00 97.31 90 ASN A C 1
ATOM 702 O O . ASN A 1 90 ? -17.000 -8.670 -4.884 1.00 97.31 90 ASN A O 1
ATOM 706 N N . GLU A 1 91 ? -15.647 -7.336 -3.695 1.00 97.69 91 GLU A N 1
ATOM 707 C CA . GLU A 1 91 ? -14.412 -7.935 -4.197 1.00 97.69 91 GLU A CA 1
ATOM 708 C C . GLU A 1 91 ? -13.962 -9.049 -3.251 1.00 97.69 91 GLU A C 1
ATOM 710 O O . GLU A 1 91 ? -13.992 -8.866 -2.037 1.00 97.69 91 GLU A O 1
ATOM 715 N N . ASN A 1 92 ? -13.472 -10.159 -3.805 1.00 96.38 92 ASN A N 1
ATOM 716 C CA . ASN A 1 92 ? -12.906 -11.270 -3.024 1.00 96.38 92 ASN A CA 1
ATOM 717 C C . ASN A 1 92 ? -11.385 -11.406 -3.205 1.00 96.38 92 ASN A C 1
ATOM 719 O O . ASN A 1 92 ? -10.726 -12.104 -2.439 1.00 96.38 92 ASN A O 1
ATOM 723 N N . ILE A 1 93 ? -10.824 -10.760 -4.235 1.00 97.56 93 ILE A N 1
ATOM 724 C CA . ILE A 1 93 ? -9.408 -10.845 -4.607 1.00 97.56 93 ILE A CA 1
ATOM 725 C C .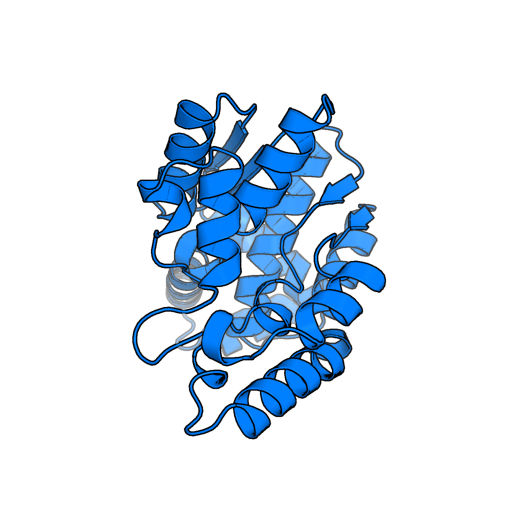 ILE A 1 93 ? -8.859 -9.430 -4.773 1.00 97.56 93 ILE A C 1
ATOM 727 O O . ILE A 1 93 ? -9.437 -8.615 -5.492 1.00 97.56 93 ILE A O 1
ATOM 731 N N . VAL A 1 94 ? -7.712 -9.143 -4.160 1.00 97.94 94 VAL A N 1
ATOM 732 C CA . VAL A 1 94 ? -6.999 -7.869 -4.310 1.00 97.94 94 VAL A CA 1
ATOM 733 C C . VAL A 1 94 ? -5.571 -8.118 -4.780 1.00 97.94 94 VAL A C 1
ATOM 735 O O . VAL A 1 94 ? -4.847 -8.939 -4.223 1.00 97.94 94 VAL A O 1
ATOM 738 N N . LEU A 1 95 ? -5.147 -7.367 -5.800 1.00 97.81 95 LEU A N 1
ATOM 739 C CA . LEU A 1 95 ? -3.749 -7.312 -6.221 1.00 97.81 95 LEU A CA 1
ATOM 740 C C . LEU A 1 95 ? -3.042 -6.169 -5.495 1.00 97.81 95 LEU A C 1
ATOM 742 O O . LEU A 1 95 ? -3.534 -5.038 -5.494 1.00 97.81 95 LEU A O 1
ATOM 746 N N . ASN A 1 96 ? -1.865 -6.427 -4.930 1.00 94.06 96 ASN A N 1
ATOM 747 C CA . ASN A 1 96 ? -1.037 -5.378 -4.341 1.00 94.06 96 ASN A CA 1
ATOM 748 C C . ASN A 1 96 ? 0.384 -5.357 -4.937 1.00 94.06 96 ASN A C 1
ATOM 750 O O . ASN A 1 96 ? 0.809 -6.263 -5.651 1.00 94.06 96 ASN A O 1
ATOM 754 N N . GLY A 1 97 ? 1.109 -4.268 -4.668 1.00 93.94 97 GLY A N 1
ATOM 755 C CA . GLY A 1 97 ? 2.451 -4.023 -5.206 1.00 93.94 97 GLY A CA 1
ATOM 756 C C . GLY A 1 97 ? 3.606 -4.611 -4.386 1.00 93.94 97 GLY A C 1
ATOM 757 O O . GLY A 1 97 ? 4.742 -4.182 -4.591 1.00 93.94 97 GLY A O 1
ATOM 758 N N . LEU A 1 98 ? 3.339 -5.501 -3.424 1.00 93.94 98 LEU A N 1
ATOM 759 C CA . LEU A 1 98 ? 4.372 -6.084 -2.564 1.00 93.94 98 LEU A CA 1
ATOM 760 C C . LEU A 1 98 ? 5.375 -6.898 -3.398 1.00 93.94 98 LEU A C 1
ATOM 762 O O . LEU A 1 98 ? 4.981 -7.587 -4.334 1.00 93.94 98 LEU A O 1
ATOM 766 N N . GLY A 1 99 ? 6.667 -6.792 -3.077 1.00 94.56 99 GLY A N 1
ATOM 767 C CA . GLY A 1 99 ? 7.768 -7.408 -3.830 1.00 94.56 99 GLY A CA 1
ATOM 768 C C . GLY A 1 99 ? 8.485 -6.447 -4.776 1.00 94.56 99 GLY A C 1
ATOM 769 O O . GLY A 1 99 ? 9.674 -6.613 -5.051 1.00 94.56 99 GLY A O 1
ATOM 770 N N . ALA A 1 100 ? 7.805 -5.394 -5.244 1.00 95.81 100 ALA A N 1
ATOM 771 C CA . ALA A 1 100 ? 8.385 -4.454 -6.200 1.00 95.81 100 ALA A CA 1
ATOM 772 C C . ALA A 1 100 ? 9.568 -3.661 -5.624 1.00 95.81 100 ALA A C 1
ATOM 774 O O . ALA A 1 100 ? 10.444 -3.228 -6.367 1.00 95.81 100 ALA A O 1
ATOM 775 N N . GLU A 1 101 ? 9.574 -3.376 -4.321 1.00 94.69 101 GLU A N 1
ATOM 776 C CA . GLU A 1 101 ? 10.682 -2.657 -3.683 1.00 94.69 101 GLU A CA 1
ATOM 777 C C . GLU A 1 101 ? 11.946 -3.517 -3.643 1.00 94.69 101 GLU A C 1
ATOM 779 O O . GLU A 1 101 ? 13.038 -3.013 -3.889 1.00 94.69 101 GLU A O 1
ATOM 784 N N . GLU A 1 102 ? 11.799 -4.805 -3.372 1.00 95.19 102 GLU A N 1
ATOM 785 C CA . GLU A 1 102 ? 12.881 -5.755 -3.174 1.00 95.19 102 GLU A CA 1
ATOM 786 C C . GLU A 1 102 ? 13.545 -6.100 -4.505 1.00 95.19 102 GLU A C 1
ATOM 788 O O . GLU A 1 102 ? 14.765 -5.978 -4.625 1.00 95.19 102 GLU A O 1
ATOM 793 N N . ILE A 1 103 ? 12.767 -6.443 -5.538 1.00 96.81 103 ILE A N 1
ATOM 794 C CA . ILE A 1 103 ? 13.347 -6.869 -6.822 1.00 96.81 103 ILE A CA 1
ATOM 795 C C . ILE A 1 103 ? 13.858 -5.697 -7.671 1.00 96.81 103 ILE A C 1
ATOM 797 O O . ILE A 1 103 ? 14.869 -5.845 -8.361 1.00 96.81 103 ILE A O 1
ATOM 801 N N . PHE A 1 104 ? 13.234 -4.513 -7.566 1.00 97.00 104 PHE A N 1
ATOM 802 C CA . PHE A 1 104 ? 13.610 -3.309 -8.327 1.00 97.00 104 PHE A CA 1
ATOM 803 C C . PHE A 1 104 ? 14.386 -2.260 -7.517 1.00 97.00 104 PHE A C 1
ATOM 805 O O . PHE A 1 104 ? 14.505 -1.118 -7.955 1.00 97.00 104 PHE A O 1
ATOM 812 N N . CYS A 1 105 ? 14.929 -2.617 -6.352 1.00 95.94 105 CYS A N 1
ATOM 813 C CA . CYS A 1 105 ? 15.805 -1.745 -5.560 1.00 95.94 105 CYS A CA 1
ATOM 814 C C . CYS A 1 105 ? 15.141 -0.404 -5.171 1.00 95.94 105 CYS A C 1
ATOM 816 O O . CYS A 1 105 ? 15.624 0.689 -5.461 1.00 95.94 105 CYS A O 1
ATOM 818 N N . GLY A 1 106 ? 13.984 -0.475 -4.518 1.00 93.88 106 GLY A N 1
ATOM 819 C CA . GLY A 1 106 ? 13.138 0.685 -4.244 1.00 93.88 106 GLY A CA 1
ATOM 820 C C . GLY A 1 106 ? 13.300 1.374 -2.882 1.00 93.88 106 GLY A C 1
ATOM 821 O O . GLY A 1 106 ? 12.963 2.553 -2.728 1.00 93.88 106 GLY A O 1
ATOM 822 N N . TYR A 1 107 ? 13.885 0.684 -1.902 1.00 92.25 107 TYR A N 1
ATOM 823 C CA . TYR A 1 107 ? 14.224 1.255 -0.596 1.00 92.25 107 TYR A CA 1
ATOM 824 C C . TYR A 1 107 ? 15.546 2.021 -0.564 1.00 92.25 107 TYR A C 1
ATOM 826 O O . TYR A 1 107 ? 16.452 1.778 -1.352 1.00 92.25 107 TYR A O 1
ATOM 834 N N . GLN A 1 108 ? 15.685 2.882 0.450 1.00 91.56 108 GLN A N 1
ATOM 835 C CA . GLN A 1 108 ? 16.935 3.589 0.743 1.00 91.56 108 GLN A CA 1
ATOM 836 C C . GLN A 1 108 ? 18.095 2.639 1.066 1.00 91.56 108 GLN A C 1
ATOM 838 O O . GLN A 1 108 ? 19.219 2.905 0.668 1.00 91.56 108 GLN A O 1
ATOM 843 N N . ARG A 1 109 ? 17.820 1.511 1.738 1.00 92.56 109 ARG A N 1
ATOM 844 C CA . ARG A 1 109 ? 18.838 0.502 2.079 1.00 92.56 109 ARG A CA 1
ATOM 845 C C . ARG A 1 109 ? 19.513 -0.131 0.859 1.00 92.56 109 ARG A C 1
ATOM 847 O O . ARG A 1 109 ? 20.598 -0.670 1.016 1.00 92.56 109 ARG A O 1
ATOM 854 N N . HIS A 1 110 ? 18.900 -0.043 -0.325 1.00 94.56 110 HIS A N 1
ATOM 855 C CA . HIS A 1 110 ? 19.503 -0.512 -1.572 1.00 94.56 110 HIS A CA 1
ATOM 856 C C . HIS A 1 110 ? 20.532 0.464 -2.150 1.00 94.56 110 HIS A C 1
ATOM 858 O O . HIS A 1 110 ? 21.222 0.092 -3.087 1.00 94.56 110 HIS A O 1
ATOM 864 N N . LEU A 1 111 ? 20.648 1.694 -1.636 1.00 92.44 111 LEU A N 1
ATOM 865 C CA . LEU A 1 111 ? 21.744 2.586 -2.012 1.00 92.44 111 LEU A CA 1
ATOM 866 C C . LEU A 1 111 ? 23.020 2.079 -1.332 1.00 92.44 111 LEU A C 1
ATOM 868 O O . LEU A 1 111 ? 23.243 2.327 -0.146 1.00 92.44 111 LEU A O 1
ATOM 872 N N . LYS A 1 112 ? 23.806 1.306 -2.081 1.00 91.44 112 LYS A N 1
ATOM 873 C CA . LYS A 1 112 ? 25.100 0.744 -1.684 1.00 91.44 112 LYS A CA 1
ATOM 874 C C . LYS A 1 112 ? 26.170 1.187 -2.677 1.00 91.44 112 LYS A C 1
ATOM 876 O O . LYS A 1 112 ? 25.855 1.601 -3.786 1.00 91.44 112 LYS A O 1
ATOM 881 N N . GLU A 1 113 ? 27.429 1.069 -2.273 1.00 86.81 113 GLU A N 1
ATOM 882 C CA . GLU A 1 113 ? 28.575 1.544 -3.057 1.00 86.81 113 GLU A CA 1
ATOM 883 C C . GLU A 1 113 ? 28.848 0.712 -4.317 1.00 86.81 113 GLU A C 1
ATOM 885 O O . GLU A 1 113 ? 29.398 1.230 -5.283 1.00 86.81 113 GLU A O 1
ATOM 890 N N . ASN A 1 114 ? 28.465 -0.568 -4.326 1.00 92.69 114 ASN A N 1
ATOM 891 C CA . ASN A 1 114 ? 28.689 -1.459 -5.460 1.00 92.69 114 ASN A CA 1
ATOM 892 C C . ASN A 1 114 ? 27.480 -2.364 -5.732 1.00 92.69 114 ASN A C 1
ATOM 894 O O . ASN A 1 114 ? 26.684 -2.656 -4.837 1.00 92.69 114 ASN A O 1
ATOM 898 N N . ASN A 1 115 ? 27.381 -2.844 -6.973 1.00 93.00 115 ASN A N 1
ATOM 899 C CA . ASN A 1 115 ? 26.256 -3.648 -7.451 1.00 93.00 115 ASN A CA 1
ATOM 900 C C . ASN A 1 115 ? 26.082 -4.971 -6.690 1.00 93.00 115 ASN A C 1
ATOM 902 O O . ASN A 1 115 ? 24.949 -5.412 -6.498 1.00 93.00 115 ASN A O 1
ATOM 906 N N . GLU A 1 116 ? 27.165 -5.590 -6.218 1.00 94.81 116 GLU A N 1
ATOM 907 C CA . GLU A 1 116 ? 27.095 -6.845 -5.464 1.00 94.81 116 GLU A CA 1
ATOM 908 C C . GLU A 1 116 ? 26.319 -6.662 -4.150 1.00 94.81 116 GLU A C 1
ATOM 910 O O . GLU A 1 116 ? 25.414 -7.440 -3.842 1.00 94.81 116 GLU A O 1
ATOM 915 N N . GLU A 1 117 ? 26.597 -5.590 -3.411 1.00 95.56 117 GLU A N 1
ATOM 916 C CA . GLU A 1 117 ? 25.899 -5.274 -2.164 1.00 95.56 117 GLU A CA 1
ATOM 917 C C . GLU A 1 117 ? 24.440 -4.865 -2.397 1.00 95.56 117 GLU A C 1
ATOM 919 O O . GLU A 1 117 ? 23.560 -5.254 -1.625 1.00 95.56 117 GLU A O 1
ATOM 924 N N . ILE A 1 118 ? 24.144 -4.149 -3.490 1.00 95.50 118 ILE A N 1
ATOM 925 C CA . ILE A 1 118 ? 22.756 -3.856 -3.895 1.00 95.50 118 ILE A CA 1
ATOM 926 C C . ILE A 1 118 ? 22.001 -5.168 -4.136 1.00 95.50 118 ILE A C 1
ATOM 928 O O . ILE A 1 118 ? 20.883 -5.358 -3.652 1.00 95.50 118 ILE A O 1
ATOM 932 N N . HIS A 1 119 ? 22.624 -6.093 -4.865 1.00 95.00 119 HIS A N 1
ATOM 933 C CA . HIS A 1 119 ? 22.038 -7.382 -5.201 1.00 95.00 119 HIS A CA 1
ATOM 934 C C . HIS A 1 119 ? 21.809 -8.256 -3.956 1.00 95.00 119 HIS A C 1
ATOM 936 O O . HIS A 1 119 ? 20.723 -8.824 -3.792 1.00 95.00 119 HIS A O 1
ATOM 942 N N . LYS A 1 120 ? 22.784 -8.319 -3.038 1.00 96.12 120 LYS A N 1
ATOM 943 C CA . LYS A 1 120 ? 22.648 -9.005 -1.741 1.00 96.12 120 LYS A CA 1
ATOM 944 C C . LYS A 1 120 ? 21.527 -8.406 -0.897 1.00 96.12 120 LYS A C 1
ATOM 946 O O . LYS A 1 120 ? 20.749 -9.159 -0.313 1.00 96.12 120 LYS A O 1
ATOM 951 N N . GLU A 1 121 ? 21.407 -7.080 -0.854 1.00 96.25 121 GLU A N 1
ATOM 952 C CA . GLU A 1 121 ? 20.341 -6.397 -0.118 1.00 96.25 121 GLU A CA 1
ATOM 953 C C . GLU A 1 121 ? 18.953 -6.746 -0.673 1.00 96.25 121 GLU A C 1
ATOM 955 O O . GLU A 1 121 ? 18.049 -7.059 0.104 1.00 96.25 121 GLU A O 1
ATOM 960 N N . SER A 1 122 ? 18.790 -6.768 -2.000 1.00 95.69 122 SER A N 1
ATOM 961 C CA . SER A 1 122 ? 17.546 -7.199 -2.652 1.00 95.69 122 SER A CA 1
ATOM 962 C C . SER A 1 122 ? 17.179 -8.645 -2.289 1.00 95.69 122 SER A C 1
ATOM 964 O O . SER A 1 122 ? 16.039 -8.915 -1.900 1.00 95.69 122 SER A O 1
ATOM 966 N N . TRP A 1 123 ? 18.140 -9.579 -2.333 1.00 95.50 123 TRP A N 1
ATOM 967 C CA . TRP A 1 123 ? 17.911 -10.969 -1.909 1.00 95.50 123 TRP A CA 1
ATOM 968 C C . TRP A 1 123 ? 17.584 -11.096 -0.426 1.00 95.50 123 TRP A C 1
ATOM 970 O O . TRP A 1 123 ? 16.717 -11.891 -0.055 1.00 95.50 123 TRP A O 1
ATOM 980 N N . ARG A 1 124 ? 18.266 -10.331 0.429 1.00 95.00 124 ARG A N 1
ATOM 981 C CA . ARG A 1 124 ? 17.973 -10.283 1.861 1.00 95.00 124 ARG A CA 1
ATOM 982 C C . ARG A 1 124 ? 16.537 -9.820 2.093 1.00 95.00 124 ARG A C 1
ATOM 984 O O . ARG A 1 124 ? 15.801 -10.494 2.806 1.00 95.00 124 ARG A O 1
ATOM 991 N N . GLY A 1 125 ? 16.120 -8.742 1.426 1.00 93.75 125 GLY A N 1
ATOM 992 C CA . GLY A 1 125 ? 14.754 -8.226 1.491 1.00 93.75 125 GLY A CA 1
ATOM 993 C C . GLY A 1 125 ? 13.705 -9.271 1.114 1.00 93.75 125 GLY A C 1
ATOM 994 O O . GLY A 1 125 ? 12.767 -9.478 1.878 1.00 93.75 125 GLY A O 1
ATOM 995 N N . LEU A 1 126 ? 13.900 -9.988 0.002 1.00 92.75 126 LEU A N 1
ATOM 996 C CA . LEU A 1 126 ? 13.003 -11.075 -0.409 1.00 92.75 126 LEU A CA 1
ATOM 997 C C . LEU A 1 126 ? 12.897 -12.194 0.640 1.00 92.75 126 LEU A C 1
ATOM 999 O O . LEU A 1 126 ? 11.799 -12.671 0.914 1.00 92.75 126 LEU A O 1
ATOM 1003 N N . LYS A 1 127 ? 14.022 -12.611 1.236 1.00 92.25 127 LYS A N 1
ATOM 1004 C CA . LYS A 1 127 ? 14.050 -13.683 2.249 1.00 92.25 127 LYS A CA 1
ATOM 1005 C C . LYS A 1 127 ? 13.379 -13.273 3.561 1.00 92.25 127 LYS A C 1
ATOM 1007 O O . LYS A 1 127 ? 12.771 -14.108 4.226 1.00 92.25 127 LYS A O 1
ATOM 1012 N N . GLU A 1 128 ? 13.497 -12.007 3.946 1.00 91.69 128 GLU A N 1
ATOM 1013 C CA . GLU A 1 128 ? 12.947 -11.483 5.202 1.00 91.69 128 GLU A CA 1
ATOM 1014 C C . GLU A 1 128 ? 11.463 -11.105 5.096 1.00 91.69 128 GLU A C 1
ATOM 1016 O O . GLU A 1 128 ? 10.749 -11.160 6.099 1.00 91.69 128 GLU A O 1
ATOM 1021 N N . MET A 1 129 ? 10.977 -10.787 3.890 1.00 90.62 129 MET A N 1
ATOM 1022 C CA . MET A 1 129 ? 9.604 -10.331 3.636 1.00 90.62 129 MET A CA 1
ATOM 1023 C C . MET A 1 129 ? 8.532 -11.281 4.181 1.00 90.62 129 MET A C 1
ATOM 1025 O O . MET A 1 129 ? 7.483 -10.813 4.627 1.00 90.62 129 MET A O 1
ATOM 1029 N N . TRP A 1 130 ? 8.798 -12.594 4.189 1.00 86.88 130 TRP A N 1
ATOM 1030 C CA . TRP A 1 130 ? 7.891 -13.600 4.753 1.00 86.88 130 TRP A CA 1
ATOM 1031 C C . TRP A 1 130 ? 7.413 -13.223 6.163 1.00 86.88 130 TRP A C 1
ATOM 1033 O O . TRP A 1 130 ? 6.214 -13.224 6.426 1.00 86.88 130 TRP A O 1
ATOM 1043 N N . LYS A 1 131 ? 8.346 -12.840 7.043 1.00 83.44 131 LYS A N 1
ATOM 1044 C CA . LYS A 1 131 ? 8.076 -12.577 8.467 1.00 83.44 131 LYS A CA 1
ATOM 1045 C C . LYS A 1 131 ? 7.498 -11.191 8.742 1.00 83.44 131 LYS A C 1
ATOM 1047 O O . LYS A 1 131 ? 7.064 -10.916 9.852 1.00 83.44 131 LYS A O 1
ATOM 1052 N N . VAL A 1 132 ? 7.587 -10.275 7.780 1.00 82.19 132 VAL A N 1
ATOM 1053 C CA . VAL A 1 132 ? 7.270 -8.860 8.016 1.00 82.19 132 VAL A CA 1
ATOM 1054 C C . VAL A 1 132 ? 6.025 -8.455 7.248 1.00 82.19 132 VAL A C 1
ATOM 1056 O O . VAL A 1 132 ? 5.062 -7.974 7.843 1.00 82.19 132 VAL A O 1
ATOM 1059 N N . ASP A 1 133 ? 6.022 -8.651 5.936 1.00 90.19 133 ASP A N 1
ATOM 1060 C CA . ASP A 1 133 ? 4.953 -8.156 5.076 1.00 90.19 133 ASP A CA 1
ATOM 1061 C C . ASP A 1 133 ? 3.941 -9.241 4.738 1.00 90.19 133 ASP A C 1
ATOM 1063 O O . ASP A 1 133 ? 2.742 -9.017 4.899 1.00 90.19 133 ASP A O 1
ATOM 1067 N N . LEU A 1 134 ? 4.412 -10.421 4.327 1.00 92.00 134 LEU A N 1
ATOM 1068 C CA . LEU A 1 134 ? 3.521 -11.502 3.909 1.00 92.00 134 LEU A CA 1
ATOM 1069 C C . LEU A 1 134 ? 2.689 -12.040 5.067 1.00 92.00 134 LEU A C 1
ATOM 1071 O O . LEU A 1 134 ? 1.480 -12.157 4.918 1.00 92.00 134 LEU A O 1
ATOM 1075 N N . GLU A 1 135 ? 3.301 -12.328 6.218 1.00 94.00 135 GLU A N 1
ATOM 1076 C CA . GLU A 1 135 ? 2.565 -12.790 7.399 1.00 94.00 135 GLU A CA 1
ATOM 1077 C C . GLU A 1 135 ? 1.507 -11.768 7.839 1.00 94.00 135 GLU A C 1
ATOM 1079 O O . GLU A 1 135 ? 0.348 -12.128 8.043 1.00 94.00 135 GLU A O 1
ATOM 1084 N N . ARG A 1 136 ? 1.872 -10.480 7.902 1.00 95.44 136 ARG A N 1
ATOM 1085 C CA . ARG A 1 136 ? 0.953 -9.386 8.251 1.00 95.44 136 ARG A CA 1
ATOM 1086 C C . ARG A 1 136 ? -0.254 -9.353 7.319 1.00 95.44 136 ARG A C 1
ATOM 1088 O O . ARG A 1 136 ? -1.396 -9.362 7.778 1.00 95.44 136 ARG A O 1
ATOM 1095 N N . ASP A 1 137 ? 0.008 -9.266 6.018 1.00 95.94 137 ASP A N 1
ATOM 1096 C CA . ASP A 1 137 ? -1.038 -9.089 5.019 1.00 95.94 137 ASP A CA 1
ATOM 1097 C C . ASP A 1 137 ? -1.891 -10.363 4.905 1.00 95.94 137 ASP A C 1
ATOM 1099 O O . ASP A 1 137 ? -3.110 -10.257 4.787 1.00 95.94 137 ASP A O 1
ATOM 1103 N N . TYR A 1 138 ? -1.292 -11.551 5.049 1.00 96.06 138 TYR A N 1
ATOM 1104 C CA . TYR A 1 138 ? -1.998 -12.834 5.083 1.00 96.06 138 TYR A CA 1
ATOM 1105 C C . TYR A 1 138 ? -2.933 -12.960 6.288 1.00 96.06 138 TYR A C 1
ATOM 1107 O O . TYR A 1 138 ? -4.091 -13.336 6.116 1.00 96.06 138 TYR A O 1
ATOM 1115 N N . LEU A 1 139 ? -2.478 -12.635 7.503 1.00 97.19 139 LEU A N 1
ATOM 1116 C CA . LEU A 1 139 ? -3.314 -12.724 8.708 1.00 97.19 139 LEU A CA 1
ATOM 1117 C C . LEU A 1 139 ? -4.518 -11.778 8.633 1.00 97.19 139 LEU A C 1
ATOM 1119 O O . LEU A 1 139 ? -5.634 -12.165 8.983 1.00 97.19 139 LEU A O 1
ATOM 1123 N N . ILE A 1 140 ? -4.307 -10.562 8.125 1.00 98.12 140 ILE A N 1
ATOM 1124 C CA . ILE A 1 140 ? -5.379 -9.592 7.877 1.00 98.12 140 ILE A CA 1
ATOM 1125 C C . ILE A 1 140 ? -6.350 -10.118 6.817 1.00 98.12 140 ILE A C 1
ATOM 1127 O O . ILE A 1 140 ? -7.561 -10.107 7.036 1.00 98.12 140 ILE A O 1
ATOM 1131 N N . ALA A 1 141 ? -5.832 -10.568 5.674 1.00 97.88 141 ALA A N 1
ATOM 1132 C CA . ALA A 1 141 ? -6.642 -11.059 4.567 1.00 97.88 141 ALA A CA 1
ATOM 1133 C C . ALA A 1 141 ? -7.482 -12.270 4.988 1.00 97.88 141 ALA A C 1
ATOM 1135 O O . ALA A 1 141 ? -8.689 -12.284 4.765 1.00 97.88 141 ALA A O 1
ATOM 1136 N N . LYS A 1 142 ? -6.879 -13.221 5.711 1.00 97.81 142 LYS A N 1
ATOM 1137 C CA . LYS A 1 142 ? -7.563 -14.380 6.290 1.00 97.81 142 LYS A CA 1
ATOM 1138 C C . LYS A 1 142 ? -8.667 -13.972 7.263 1.00 97.81 142 LYS A C 1
ATOM 1140 O O . LYS A 1 142 ? -9.753 -14.536 7.206 1.00 97.81 142 LYS A O 1
ATOM 1145 N N . ASN A 1 143 ? -8.419 -13.003 8.147 1.00 98.12 143 ASN A N 1
ATOM 1146 C CA . ASN A 1 143 ? -9.444 -12.514 9.075 1.00 98.12 143 ASN A CA 1
ATOM 1147 C C . ASN A 1 143 ? -10.636 -11.877 8.341 1.00 98.12 143 ASN A C 1
ATOM 1149 O O . ASN A 1 143 ? -11.776 -12.005 8.779 1.00 98.12 143 ASN A O 1
ATOM 1153 N N . LEU A 1 144 ? -10.366 -11.222 7.213 1.00 98.00 144 LEU A N 1
ATOM 1154 C CA . LEU A 1 144 ? -11.378 -10.615 6.363 1.00 98.00 144 LEU A CA 1
ATOM 1155 C C . LEU A 1 144 ? -11.936 -11.570 5.303 1.00 98.00 144 LEU A C 1
ATOM 1157 O O . LEU A 1 144 ? -12.777 -11.118 4.541 1.00 98.00 144 LEU A O 1
ATOM 1161 N N . ASP A 1 145 ? -11.534 -12.842 5.242 1.00 97.88 145 ASP A N 1
ATOM 1162 C CA . ASP A 1 145 ? -11.914 -13.780 4.171 1.00 97.88 145 ASP A CA 1
ATOM 1163 C C . ASP A 1 145 ? -11.705 -13.174 2.765 1.00 97.88 145 ASP A C 1
ATOM 1165 O O . ASP A 1 145 ? -12.622 -13.063 1.955 1.00 97.88 145 ASP A O 1
ATOM 1169 N N . MET A 1 146 ? -10.492 -12.666 2.537 1.00 98.19 146 MET A N 1
ATOM 1170 C CA . MET A 1 146 ? -10.032 -12.037 1.296 1.00 98.19 146 MET A CA 1
ATOM 1171 C C . MET A 1 146 ? -8.789 -12.761 0.775 1.00 98.19 146 MET A C 1
ATOM 1173 O O . MET A 1 146 ? -7.923 -13.154 1.556 1.00 98.19 146 MET A O 1
ATOM 1177 N N . ASP A 1 147 ? -8.652 -12.865 -0.545 1.00 97.31 147 ASP A N 1
ATOM 1178 C CA . ASP A 1 147 ? -7.428 -13.329 -1.206 1.00 97.31 147 ASP A CA 1
ATOM 1179 C C . ASP A 1 147 ? -6.574 -12.121 -1.624 1.00 97.31 147 ASP A C 1
ATOM 1181 O O . ASP A 1 147 ? -7.049 -11.191 -2.283 1.00 97.31 147 ASP A O 1
ATOM 1185 N N . VAL A 1 148 ? -5.298 -12.121 -1.239 1.00 96.88 148 VAL A N 1
ATOM 1186 C CA . VAL A 1 148 ? -4.335 -11.080 -1.612 1.00 96.88 148 VAL A CA 1
ATOM 1187 C C . VAL A 1 148 ? -3.255 -11.700 -2.473 1.00 96.88 148 VAL A C 1
ATOM 1189 O O . VAL A 1 148 ? -2.510 -12.571 -2.030 1.00 96.88 148 VAL A O 1
ATOM 1192 N N . ARG A 1 149 ? -3.124 -11.194 -3.699 1.00 96.12 149 ARG A N 1
ATOM 1193 C CA . ARG A 1 149 ? -2.110 -11.652 -4.649 1.00 96.12 149 ARG A CA 1
ATOM 1194 C C . ARG A 1 149 ? -1.072 -10.572 -4.882 1.00 96.12 149 ARG A C 1
ATOM 1196 O O . ARG A 1 149 ? -1.384 -9.382 -4.963 1.00 96.12 149 ARG A O 1
ATOM 1203 N N . THR A 1 150 ? 0.169 -11.008 -5.037 1.00 95.62 150 THR A N 1
ATOM 1204 C CA . THR A 1 150 ? 1.350 -10.148 -5.125 1.00 95.62 150 THR A CA 1
ATOM 1205 C C . THR A 1 150 ? 2.067 -10.400 -6.458 1.00 95.62 150 THR A C 1
ATOM 1207 O O . THR A 1 150 ? 3.047 -11.136 -6.501 1.00 95.62 150 THR A O 1
ATOM 1210 N N . PRO A 1 151 ? 1.610 -9.829 -7.595 1.00 96.81 151 PRO A N 1
ATOM 1211 C CA . PRO A 1 151 ? 2.165 -10.169 -8.912 1.00 96.81 151 PRO A CA 1
ATOM 1212 C C . PRO A 1 151 ? 3.674 -9.922 -9.050 1.00 96.81 151 PRO A C 1
ATOM 1214 O O . PRO A 1 151 ? 4.345 -10.620 -9.799 1.00 96.81 151 PRO A O 1
ATOM 1217 N N . PHE A 1 152 ? 4.234 -8.970 -8.296 1.00 97.06 152 PHE A N 1
ATOM 1218 C CA . PHE A 1 152 ? 5.682 -8.736 -8.260 1.00 97.06 152 PHE A CA 1
ATOM 1219 C C . PHE A 1 152 ? 6.480 -9.862 -7.589 1.00 97.06 152 PHE A C 1
ATOM 1221 O O . PHE A 1 152 ? 7.700 -9.893 -7.708 1.00 97.06 152 PHE A O 1
ATOM 1228 N N . MET A 1 153 ? 5.810 -10.778 -6.894 1.00 95.12 153 MET A N 1
ATOM 1229 C CA . MET A 1 153 ? 6.415 -11.963 -6.294 1.00 95.12 153 MET A CA 1
ATOM 1230 C C . MET A 1 153 ? 6.288 -13.209 -7.172 1.00 95.12 153 MET A C 1
ATOM 1232 O O . MET A 1 153 ? 6.619 -14.306 -6.722 1.00 95.12 153 MET A O 1
ATOM 1236 N N . ASP A 1 154 ? 5.816 -13.058 -8.411 1.00 97.00 154 ASP A N 1
ATOM 1237 C CA . ASP A 1 154 ? 5.866 -14.139 -9.383 1.00 97.00 154 ASP A CA 1
ATOM 1238 C C . ASP A 1 154 ? 7.306 -14.655 -9.543 1.00 97.00 154 ASP A C 1
ATOM 1240 O O . ASP A 1 154 ? 8.267 -13.883 -9.626 1.00 97.00 154 ASP A O 1
ATOM 1244 N N . LYS A 1 155 ? 7.457 -15.982 -9.558 1.00 96.25 155 LYS A N 1
ATOM 1245 C CA . LYS A 1 155 ? 8.764 -16.645 -9.551 1.00 96.25 155 LYS A CA 1
ATOM 1246 C C . LYS A 1 155 ? 9.599 -16.249 -10.765 1.00 96.25 155 LYS A C 1
ATOM 1248 O O . LYS A 1 155 ? 10.790 -15.965 -10.613 1.00 96.25 155 LYS A O 1
ATOM 1253 N N . ASP A 1 156 ? 8.995 -16.223 -11.947 1.00 97.69 156 ASP A N 1
ATOM 1254 C CA . ASP A 1 156 ? 9.711 -15.923 -13.180 1.00 97.69 156 ASP A CA 1
ATOM 1255 C C . ASP A 1 156 ? 10.070 -14.440 -13.230 1.00 97.69 156 ASP A C 1
ATOM 1257 O O . ASP A 1 156 ? 11.187 -14.087 -13.621 1.00 97.69 156 ASP A O 1
ATOM 1261 N N . LEU A 1 157 ? 9.188 -13.563 -12.746 1.00 97.12 157 LEU A N 1
ATOM 1262 C CA . LEU A 1 157 ? 9.492 -12.141 -12.621 1.00 97.12 157 LEU A CA 1
ATOM 1263 C C . LEU A 1 157 ? 10.651 -11.877 -11.651 1.00 97.12 157 LEU A C 1
ATOM 1265 O O . LEU A 1 157 ? 11.550 -11.100 -11.986 1.00 97.12 157 LEU A O 1
ATOM 1269 N N . ILE A 1 158 ? 10.672 -12.533 -10.485 1.00 97.25 158 ILE A N 1
ATOM 1270 C CA . ILE A 1 158 ? 11.786 -12.440 -9.532 1.00 97.25 158 ILE A CA 1
ATOM 1271 C C . ILE A 1 158 ? 13.073 -12.912 -10.209 1.00 97.25 158 ILE A C 1
ATOM 1273 O O . ILE A 1 158 ? 14.047 -12.164 -10.253 1.00 97.25 158 ILE A O 1
ATOM 1277 N N . ILE A 1 159 ? 13.093 -14.127 -10.766 1.00 96.75 159 ILE A N 1
ATOM 1278 C CA . ILE A 1 159 ? 14.307 -14.713 -11.352 1.00 96.75 159 ILE A CA 1
ATOM 1279 C C . ILE A 1 159 ? 14.862 -13.822 -12.465 1.00 96.75 159 ILE A C 1
ATOM 1281 O O . ILE A 1 159 ? 16.066 -13.564 -12.497 1.00 96.75 159 ILE A O 1
ATOM 1285 N N . ASN A 1 160 ? 14.007 -13.333 -13.363 1.00 96.75 160 ASN A N 1
ATOM 1286 C CA . ASN A 1 160 ? 14.445 -12.484 -14.466 1.00 96.75 160 ASN A CA 1
ATOM 1287 C C . ASN A 1 160 ? 14.924 -11.114 -13.974 1.00 96.75 160 ASN A C 1
ATOM 1289 O O . ASN A 1 160 ? 15.996 -10.669 -14.373 1.00 96.75 160 ASN A O 1
ATOM 1293 N N . THR A 1 161 ? 14.206 -10.480 -13.046 1.00 96.50 161 THR A N 1
ATOM 1294 C CA . THR A 1 161 ? 14.583 -9.161 -12.507 1.00 96.50 161 THR A CA 1
ATOM 1295 C C . THR A 1 161 ? 15.868 -9.213 -11.678 1.00 96.50 161 THR A C 1
ATOM 1297 O O . THR A 1 161 ? 16.652 -8.260 -11.654 1.00 96.50 161 THR A O 1
ATOM 1300 N N . MET A 1 162 ? 16.125 -10.329 -10.996 1.00 95.12 162 MET A N 1
ATOM 1301 C CA . MET A 1 162 ? 17.351 -10.510 -10.224 1.00 95.12 162 MET A CA 1
ATOM 1302 C C . MET A 1 162 ? 18.577 -10.725 -11.124 1.00 95.12 162 MET A C 1
ATOM 1304 O O . MET A 1 162 ? 19.676 -10.389 -10.704 1.00 95.12 162 MET A O 1
ATOM 1308 N N . LYS A 1 163 ? 18.421 -11.175 -12.376 1.00 96.00 163 LYS A N 1
ATOM 1309 C CA . LYS A 1 163 ? 19.531 -11.249 -13.350 1.00 96.00 163 LYS A CA 1
ATOM 1310 C C . LYS A 1 163 ? 19.930 -9.892 -13.940 1.00 96.00 163 LYS A C 1
ATOM 1312 O O . LYS A 1 163 ? 20.992 -9.789 -14.545 1.00 96.00 163 LYS A O 1
ATOM 1317 N N . ILE A 1 164 ? 19.084 -8.872 -13.799 1.00 95.81 164 ILE A N 1
ATOM 1318 C CA . ILE A 1 164 ? 19.353 -7.526 -14.315 1.00 95.81 164 ILE A CA 1
ATOM 1319 C C . ILE A 1 164 ? 20.438 -6.862 -13.467 1.00 95.81 164 ILE A C 1
ATOM 1321 O O . ILE A 1 164 ? 20.379 -6.914 -12.233 1.00 95.81 164 ILE A O 1
ATOM 1325 N N . ASP A 1 165 ? 21.377 -6.192 -14.140 1.00 95.62 165 ASP A N 1
ATOM 1326 C CA . ASP A 1 165 ? 22.402 -5.371 -13.499 1.00 95.62 165 ASP A CA 1
ATOM 1327 C C . ASP A 1 165 ? 21.753 -4.388 -12.496 1.00 95.62 165 ASP A C 1
ATOM 1329 O O . ASP A 1 165 ? 20.898 -3.581 -12.884 1.00 95.62 165 ASP A O 1
ATOM 1333 N N . PRO A 1 166 ? 22.127 -4.434 -11.202 1.00 95.19 166 PRO A N 1
ATOM 1334 C CA . PRO A 1 166 ? 21.644 -3.497 -10.194 1.00 95.19 166 PRO A CA 1
ATOM 1335 C C . PRO A 1 166 ? 21.774 -2.018 -10.578 1.00 95.19 166 PRO A C 1
ATOM 1337 O O . PRO A 1 166 ? 20.887 -1.241 -10.215 1.00 95.19 166 PRO A O 1
ATOM 1340 N N . GLY A 1 167 ? 22.785 -1.636 -11.365 1.00 94.19 167 GLY A N 1
ATOM 1341 C CA . GLY A 1 167 ? 22.965 -0.260 -11.845 1.00 94.19 167 GLY A CA 1
ATOM 1342 C C . GLY A 1 167 ? 21.833 0.239 -12.755 1.00 94.19 167 GLY A C 1
ATOM 1343 O O . GLY A 1 167 ? 21.569 1.438 -12.813 1.00 94.19 167 GLY A O 1
ATOM 1344 N N . LEU A 1 168 ? 21.095 -0.669 -13.405 1.00 95.81 168 LEU A N 1
ATOM 1345 C CA . LEU A 1 168 ? 19.890 -0.341 -14.184 1.00 95.81 168 LEU A CA 1
ATOM 1346 C C . LEU A 1 168 ? 18.640 -0.207 -13.302 1.00 95.81 168 LEU A C 1
ATOM 1348 O O . LEU A 1 168 ? 17.601 0.294 -13.734 1.00 95.81 168 LEU A O 1
ATOM 1352 N N . LYS A 1 169 ? 18.705 -0.668 -12.051 1.00 96.00 169 LYS A N 1
ATOM 1353 C CA . LYS A 1 169 ? 17.579 -0.642 -11.109 1.00 96.00 169 LYS A CA 1
ATOM 1354 C C . LYS A 1 169 ? 17.635 0.573 -10.193 1.00 96.00 169 LYS A C 1
ATOM 1356 O O . LYS A 1 169 ? 16.585 1.101 -9.822 1.00 96.00 169 LYS A O 1
ATOM 1361 N N . ILE A 1 170 ? 18.828 1.030 -9.829 1.00 94.94 170 ILE A N 1
ATOM 1362 C CA . ILE A 1 170 ? 19.025 2.115 -8.869 1.00 94.94 170 ILE A CA 1
ATOM 1363 C C . ILE A 1 170 ? 20.330 2.869 -9.139 1.00 94.94 170 ILE A C 1
ATOM 1365 O O . ILE A 1 170 ? 21.338 2.280 -9.513 1.00 94.94 170 ILE A O 1
ATOM 1369 N N . ASN A 1 171 ? 20.314 4.175 -8.887 1.00 90.31 171 ASN A N 1
ATOM 1370 C CA . ASN A 1 171 ? 21.509 5.004 -8.762 1.00 90.31 171 ASN A CA 1
ATOM 1371 C C . ASN A 1 171 ? 21.367 5.942 -7.549 1.00 90.31 171 ASN A C 1
ATOM 1373 O O . ASN A 1 171 ? 20.330 5.946 -6.882 1.00 90.31 171 ASN A O 1
ATOM 1377 N N . ASN A 1 172 ? 22.386 6.764 -7.279 1.00 82.50 172 ASN A N 1
ATOM 1378 C CA . ASN A 1 172 ? 22.433 7.651 -6.106 1.00 82.50 172 ASN A CA 1
ATOM 1379 C C . ASN A 1 172 ? 21.217 8.585 -5.961 1.00 82.50 172 ASN A C 1
ATOM 1381 O O . ASN A 1 172 ? 20.889 8.989 -4.846 1.00 82.50 172 ASN A O 1
ATOM 1385 N N . ASN A 1 173 ? 20.528 8.901 -7.059 1.00 82.81 173 ASN A N 1
ATOM 1386 C CA . ASN A 1 173 ? 19.428 9.861 -7.076 1.00 82.81 173 ASN A CA 1
ATOM 1387 C C . ASN A 1 173 ? 18.056 9.197 -7.251 1.00 82.81 173 ASN A C 1
ATOM 1389 O O . ASN A 1 173 ? 17.047 9.721 -6.773 1.00 82.81 173 ASN A O 1
ATOM 1393 N N . VAL A 1 174 ? 17.991 8.057 -7.943 1.00 89.38 174 VAL A N 1
ATOM 1394 C CA . VAL A 1 174 ? 16.735 7.472 -8.418 1.00 89.38 174 VAL A CA 1
ATOM 1395 C C . VAL A 1 174 ? 16.676 5.979 -8.128 1.00 89.38 174 VAL A C 1
ATOM 1397 O O . VAL A 1 174 ? 17.556 5.200 -8.477 1.00 89.38 174 VAL A O 1
ATOM 1400 N N . LYS A 1 175 ? 15.561 5.584 -7.514 1.00 94.69 175 LYS A N 1
ATOM 1401 C CA . LYS A 1 175 ? 15.217 4.201 -7.173 1.00 94.69 175 LYS A CA 1
ATOM 1402 C C . LYS A 1 175 ? 14.210 3.649 -8.176 1.00 94.69 175 LYS A C 1
ATOM 1404 O O . LYS A 1 175 ? 13.304 4.387 -8.587 1.00 94.69 175 LYS A O 1
ATOM 1409 N N . LYS A 1 176 ? 14.311 2.355 -8.489 1.00 95.50 176 LYS A N 1
ATOM 1410 C CA . LYS A 1 176 ? 13.451 1.631 -9.440 1.00 95.50 176 LYS A CA 1
ATOM 1411 C C . LYS A 1 176 ? 13.488 2.181 -10.869 1.00 95.50 176 LYS A C 1
ATOM 1413 O O . LYS A 1 176 ? 12.439 2.286 -11.497 1.00 95.50 176 LYS A O 1
ATOM 1418 N N . ILE A 1 177 ? 14.665 2.559 -11.361 1.00 95.62 177 ILE A N 1
ATOM 1419 C CA . ILE A 1 177 ? 14.857 3.223 -12.663 1.00 95.62 177 ILE A CA 1
ATOM 1420 C C . ILE A 1 177 ? 14.176 2.430 -13.782 1.00 95.62 177 ILE A C 1
ATOM 1422 O O . ILE A 1 177 ? 13.182 2.904 -14.330 1.00 95.62 177 ILE A O 1
ATOM 1426 N N . ILE A 1 178 ? 14.601 1.183 -14.010 1.00 96.56 178 ILE A N 1
ATOM 1427 C CA . ILE A 1 178 ? 14.025 0.326 -15.057 1.00 96.56 178 ILE A CA 1
ATOM 1428 C C . ILE A 1 178 ? 12.507 0.132 -14.928 1.00 96.56 178 ILE A C 1
ATOM 1430 O O . ILE A 1 178 ? 11.796 0.077 -15.926 1.00 96.56 178 ILE A O 1
ATOM 1434 N N . LEU A 1 179 ? 11.969 0.071 -13.703 1.00 96.62 179 LEU A N 1
ATOM 1435 C CA . LEU A 1 179 ? 10.528 -0.094 -13.504 1.00 96.62 179 LEU A CA 1
ATOM 1436 C C . LEU A 1 179 ? 9.756 1.183 -13.869 1.00 96.62 179 LEU A C 1
ATOM 1438 O O . LEU A 1 179 ? 8.633 1.106 -14.364 1.00 96.62 179 LEU A O 1
ATOM 1442 N N . ARG A 1 180 ? 10.344 2.362 -13.637 1.00 96.44 180 ARG A N 1
ATOM 1443 C CA . ARG A 1 180 ? 9.762 3.651 -14.041 1.00 96.44 180 ARG A CA 1
ATOM 1444 C C . ARG A 1 180 ? 9.827 3.837 -15.551 1.00 96.44 180 ARG A C 1
ATOM 1446 O O . ARG A 1 180 ? 8.842 4.281 -16.131 1.00 96.44 180 ARG A O 1
ATOM 1453 N N . GLU A 1 181 ? 10.938 3.462 -16.175 1.00 96.75 181 GLU A N 1
ATOM 1454 C CA . GLU A 1 181 ? 11.084 3.444 -17.635 1.00 96.75 181 GLU A CA 1
ATOM 1455 C C . GLU A 1 181 ? 10.067 2.504 -18.278 1.00 96.75 181 GLU A C 1
ATOM 1457 O O . GLU A 1 181 ? 9.347 2.906 -19.191 1.00 96.75 181 GLU A O 1
ATOM 1462 N N . TYR A 1 182 ? 9.916 1.297 -17.728 1.00 97.06 182 TYR A N 1
ATOM 1463 C CA . TYR A 1 182 ? 8.883 0.358 -18.153 1.00 97.06 182 TYR A CA 1
ATOM 1464 C C . TYR A 1 182 ? 7.472 0.930 -17.980 1.00 97.06 182 TYR A C 1
ATOM 1466 O O . TYR A 1 182 ? 6.639 0.803 -18.870 1.00 97.06 182 TYR A O 1
ATOM 1474 N N . ALA A 1 183 ? 7.186 1.611 -16.865 1.00 97.75 183 ALA A N 1
ATOM 1475 C CA . ALA A 1 183 ? 5.891 2.263 -16.680 1.00 97.75 183 ALA A CA 1
ATOM 1476 C C . ALA A 1 183 ? 5.602 3.265 -17.811 1.00 97.75 183 ALA A C 1
ATOM 1478 O O . ALA A 1 183 ? 4.504 3.265 -18.367 1.00 97.75 183 ALA A O 1
ATOM 1479 N N . MET A 1 184 ? 6.584 4.095 -18.169 1.00 98.00 184 MET A N 1
ATOM 1480 C CA . MET A 1 184 ? 6.443 5.063 -19.259 1.00 98.00 184 MET A CA 1
ATOM 1481 C C . MET A 1 184 ? 6.277 4.375 -20.617 1.00 98.00 184 MET A C 1
ATOM 1483 O O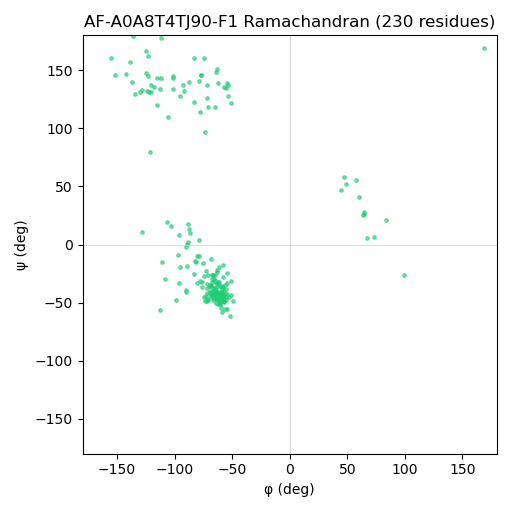 . MET A 1 184 ? 5.425 4.795 -21.399 1.00 98.00 184 MET A O 1
ATOM 1487 N N . SER A 1 185 ? 7.006 3.285 -20.879 1.00 97.81 185 SER A N 1
ATOM 1488 C CA . SER A 1 185 ? 6.909 2.554 -22.150 1.00 97.81 185 SER A CA 1
ATOM 1489 C C . SER A 1 185 ? 5.547 1.884 -22.359 1.00 97.81 185 SER A C 1
ATOM 1491 O O . SER A 1 185 ? 5.081 1.804 -23.493 1.00 97.81 185 SER A O 1
ATOM 1493 N N . ILE A 1 186 ? 4.856 1.491 -21.282 1.00 97.38 186 ILE A N 1
ATOM 1494 C CA . ILE A 1 186 ? 3.471 0.992 -21.347 1.00 97.38 186 ILE A CA 1
ATOM 1495 C C . ILE A 1 186 ? 2.420 2.114 -21.279 1.00 97.38 186 ILE A C 1
ATOM 1497 O O . ILE A 1 186 ? 1.227 1.846 -21.134 1.00 97.38 186 ILE A O 1
ATOM 1501 N N . GLY A 1 187 ? 2.825 3.383 -21.374 1.00 97.25 187 GLY A N 1
ATOM 1502 C CA . GLY A 1 187 ? 1.920 4.532 -21.432 1.00 97.25 187 GLY A CA 1
ATOM 1503 C C . GLY A 1 187 ? 1.423 5.035 -20.075 1.00 9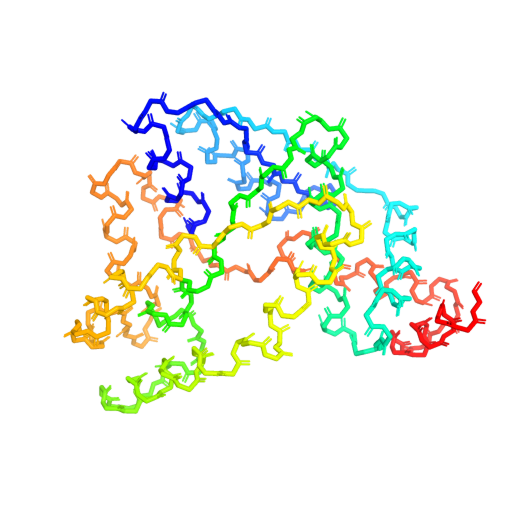7.25 187 GLY A C 1
ATOM 1504 O O . GLY A 1 187 ? 0.383 5.695 -20.013 1.00 97.25 187 GLY A O 1
ATOM 1505 N N . VAL A 1 188 ? 2.120 4.740 -18.971 1.00 98.00 188 VAL A N 1
ATOM 1506 C CA . VAL A 1 188 ? 1.913 5.470 -17.711 1.00 98.00 188 VAL A CA 1
ATOM 1507 C C . VAL A 1 188 ? 2.497 6.879 -17.866 1.00 98.00 188 VAL A C 1
ATOM 1509 O O . VAL A 1 188 ? 3.675 6.998 -18.195 1.00 98.00 188 VAL A O 1
ATOM 1512 N N . PRO A 1 189 ? 1.725 7.951 -17.598 1.00 97.31 189 PRO A N 1
ATOM 1513 C CA . PRO A 1 189 ? 2.231 9.315 -17.700 1.00 97.31 189 PRO A CA 1
ATOM 1514 C C . PRO A 1 189 ? 3.489 9.525 -16.858 1.00 97.31 189 PRO A C 1
ATOM 1516 O O . PRO A 1 189 ? 3.543 9.084 -15.704 1.00 97.31 189 PRO A O 1
ATOM 1519 N N . GLU A 1 190 ? 4.461 10.252 -17.406 1.00 95.94 190 GLU A N 1
ATOM 1520 C CA . GLU A 1 190 ? 5.755 10.525 -16.770 1.00 95.94 190 GLU A CA 1
ATOM 1521 C C . GLU A 1 190 ? 5.595 11.073 -15.345 1.00 95.94 190 GLU A C 1
ATOM 1523 O O . GLU A 1 190 ? 6.216 10.584 -14.404 1.00 95.94 190 GLU A O 1
ATOM 1528 N N . GLU A 1 191 ? 4.666 12.006 -15.140 1.00 95.19 191 GLU A N 1
ATOM 15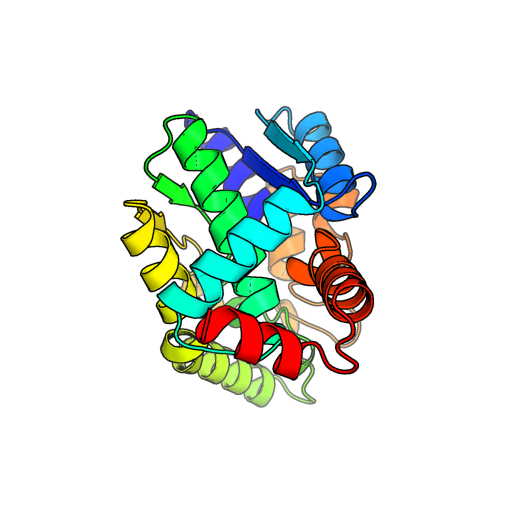29 C CA . GLU A 1 191 ? 4.390 12.595 -13.825 1.00 95.19 191 GLU A CA 1
ATOM 1530 C C . GLU A 1 191 ? 3.880 11.594 -12.771 1.00 95.19 191 GLU A C 1
ATOM 1532 O O . GLU A 1 191 ? 4.006 11.829 -11.566 1.00 95.19 191 GLU A O 1
ATOM 1537 N N . ILE A 1 192 ? 3.313 10.463 -13.197 1.00 95.44 192 ILE A N 1
ATOM 1538 C CA . ILE A 1 192 ? 2.921 9.359 -12.314 1.00 95.44 192 ILE A CA 1
ATOM 1539 C C . ILE A 1 192 ? 4.078 8.368 -12.152 1.00 95.44 192 ILE A C 1
ATOM 1541 O O . ILE A 1 192 ? 4.303 7.862 -11.045 1.00 95.44 192 ILE A O 1
ATOM 1545 N N . ALA A 1 193 ? 4.815 8.100 -13.233 1.00 95.44 193 ALA A N 1
ATOM 1546 C CA . ALA A 1 193 ? 5.938 7.171 -13.262 1.00 95.44 193 ALA A CA 1
ATOM 1547 C C . ALA A 1 193 ? 7.133 7.673 -12.440 1.00 95.44 193 ALA A C 1
ATOM 1549 O O . ALA A 1 193 ? 7.694 6.909 -11.657 1.00 95.44 193 ALA A O 1
ATOM 1550 N N . LEU A 1 194 ? 7.491 8.955 -12.539 1.00 92.81 194 LEU A N 1
ATOM 1551 C CA . LEU A 1 194 ? 8.649 9.570 -11.877 1.00 92.81 194 LEU A CA 1
ATOM 1552 C C . LEU A 1 194 ? 8.338 10.147 -10.492 1.00 92.81 194 LEU A C 1
ATOM 1554 O O . LEU A 1 194 ? 9.239 10.583 -9.777 1.00 92.81 194 LEU A O 1
ATOM 1558 N N . ARG A 1 195 ? 7.077 10.084 -10.053 1.00 90.56 195 ARG A N 1
ATOM 155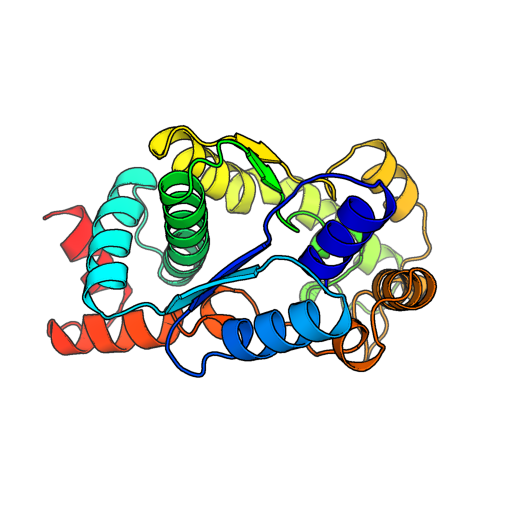9 C CA . ARG A 1 195 ? 6.664 10.578 -8.736 1.00 90.56 195 ARG A CA 1
ATOM 1560 C C . ARG A 1 195 ? 7.516 9.974 -7.607 1.00 90.56 195 ARG A C 1
ATOM 1562 O O . ARG A 1 195 ? 7.710 8.747 -7.573 1.00 90.56 195 ARG A O 1
ATOM 1569 N N . PRO A 1 196 ? 7.935 10.776 -6.611 1.00 85.31 196 PRO A N 1
ATOM 1570 C CA . PRO A 1 196 ? 8.464 10.246 -5.364 1.00 85.31 196 PRO A CA 1
ATOM 1571 C C . PRO A 1 196 ? 7.449 9.316 -4.685 1.00 85.31 196 PRO A C 1
ATOM 1573 O O . PRO A 1 196 ? 6.249 9.611 -4.599 1.00 85.31 196 PRO A O 1
ATOM 1576 N N . LYS A 1 197 ? 7.926 8.166 -4.205 1.00 80.50 197 LYS A N 1
ATOM 1577 C CA . LYS A 1 197 ? 7.090 7.210 -3.479 1.00 80.50 197 LYS A CA 1
ATOM 1578 C C . LYS A 1 197 ? 7.169 7.476 -1.977 1.00 80.50 197 LYS A C 1
ATOM 1580 O O . LYS A 1 197 ? 8.243 7.697 -1.429 1.00 80.50 197 LYS A O 1
ATOM 1585 N N . THR A 1 198 ? 6.016 7.417 -1.328 1.00 87.25 198 THR A N 1
ATOM 1586 C CA . THR A 1 198 ? 5.848 7.440 0.126 1.00 87.25 198 THR A CA 1
ATOM 1587 C C . THR A 1 198 ? 5.260 6.106 0.563 1.00 87.25 198 THR A C 1
ATOM 1589 O O . THR A 1 198 ? 4.440 5.540 -0.160 1.00 87.25 198 THR A O 1
ATOM 1592 N N . ALA A 1 199 ? 5.674 5.593 1.723 1.00 91.38 199 ALA A N 1
ATOM 1593 C CA . ALA A 1 199 ? 5.054 4.396 2.288 1.00 91.38 199 ALA A CA 1
ATOM 1594 C C . ALA A 1 199 ? 3.580 4.671 2.643 1.00 91.38 199 ALA A C 1
ATOM 1596 O O . ALA A 1 199 ? 3.232 5.805 2.993 1.00 91.38 199 ALA A O 1
ATOM 1597 N N . GLY A 1 200 ? 2.723 3.651 2.537 1.00 93.62 200 GLY A N 1
ATOM 1598 C CA . GLY A 1 200 ? 1.263 3.809 2.585 1.00 93.62 200 GLY A CA 1
ATOM 1599 C C . GLY A 1 200 ? 0.747 4.451 3.874 1.00 93.62 200 GLY A C 1
ATOM 1600 O O . GLY A 1 200 ? -0.152 5.283 3.834 1.00 93.62 200 GLY A O 1
ATOM 1601 N N . GLN A 1 201 ? 1.367 4.173 5.022 1.00 96.69 201 GLN A N 1
ATOM 1602 C CA . GLN A 1 201 ? 0.995 4.771 6.308 1.00 96.69 201 GLN A CA 1
ATOM 1603 C C . GLN A 1 201 ? 1.256 6.283 6.376 1.00 96.69 201 GLN A C 1
ATOM 1605 O O . GLN A 1 201 ? 0.588 6.996 7.124 1.00 96.69 201 GLN A O 1
ATOM 1610 N N . TYR A 1 202 ? 2.217 6.784 5.593 1.00 97.06 202 TYR A N 1
ATOM 1611 C CA . TYR A 1 202 ? 2.488 8.217 5.468 1.00 97.06 202 TYR A CA 1
ATOM 1612 C C . TYR A 1 202 ? 1.673 8.838 4.333 1.00 97.06 202 TYR A C 1
ATOM 1614 O O . TYR A 1 202 ? 1.149 9.937 4.491 1.00 97.06 202 TYR A O 1
ATOM 1622 N N . GLY A 1 203 ? 1.546 8.139 3.201 1.00 96.62 203 GLY A N 1
ATOM 1623 C CA . GLY A 1 203 ? 0.806 8.609 2.030 1.00 96.62 203 GLY A CA 1
ATOM 1624 C C . GLY A 1 203 ? -0.695 8.768 2.288 1.00 96.62 203 GLY A C 1
ATOM 1625 O O . GLY A 1 203 ? -1.270 9.765 1.853 1.00 96.62 203 GLY A O 1
ATOM 1626 N N . SER A 1 204 ? -1.288 7.866 3.073 1.00 97.44 204 SER A N 1
ATOM 1627 C CA . SER A 1 204 ? -2.682 7.917 3.549 1.00 97.44 204 SER A CA 1
ATOM 1628 C C . SER A 1 204 ? -2.904 8.838 4.756 1.00 97.44 204 SER A C 1
ATOM 1630 O O . SER A 1 204 ? -4.049 9.093 5.130 1.00 97.44 204 SER A O 1
ATOM 1632 N N . ASN A 1 205 ? -1.820 9.333 5.368 1.00 97.94 205 ASN A N 1
ATOM 1633 C CA . ASN A 1 205 ? -1.786 10.092 6.624 1.00 97.94 205 ASN A CA 1
ATOM 1634 C C . ASN A 1 205 ? -2.191 9.304 7.898 1.00 97.94 205 ASN A C 1
A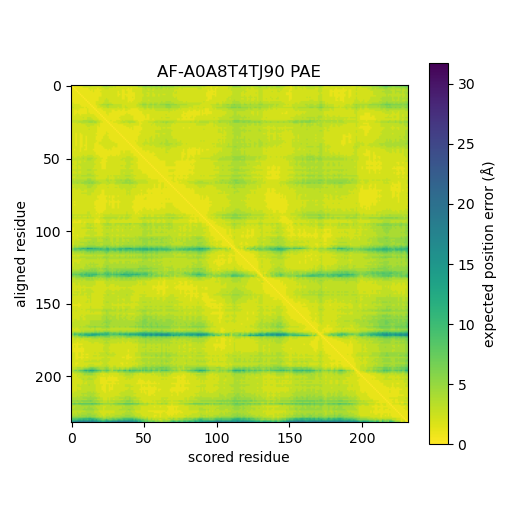TOM 1636 O O . ASN A 1 205 ? -2.199 9.882 8.984 1.00 97.94 205 ASN A O 1
ATOM 1640 N N . ILE A 1 206 ? -2.428 7.986 7.814 1.00 98.38 206 ILE A N 1
ATOM 1641 C CA . ILE A 1 206 ? -2.804 7.135 8.964 1.00 98.38 206 ILE A CA 1
ATOM 1642 C C . ILE A 1 206 ? -1.827 7.268 10.139 1.00 98.38 206 ILE A C 1
ATOM 1644 O O . ILE A 1 206 ? -2.254 7.458 11.273 1.00 98.38 206 ILE A O 1
ATOM 1648 N N . ASN A 1 207 ? -0.515 7.247 9.891 1.00 97.62 207 ASN A N 1
ATOM 1649 C CA . ASN A 1 207 ? 0.489 7.331 10.958 1.00 97.62 207 ASN A CA 1
ATOM 1650 C C . ASN A 1 207 ? 0.353 8.607 11.813 1.00 97.62 207 ASN A C 1
ATOM 1652 O O . ASN A 1 207 ? 0.585 8.578 13.020 1.00 97.62 207 ASN A O 1
ATOM 1656 N N . ASN A 1 208 ? -0.000 9.739 11.200 1.00 97.81 208 ASN A N 1
ATOM 1657 C CA . ASN A 1 208 ? -0.175 10.993 11.934 1.00 97.81 208 ASN A CA 1
ATOM 1658 C C . ASN A 1 208 ? -1.494 11.011 12.707 1.00 97.81 208 ASN A C 1
ATOM 1660 O O . ASN A 1 208 ? -1.534 11.513 13.828 1.00 97.81 208 ASN A O 1
ATOM 1664 N N . GLU A 1 209 ? -2.551 10.438 12.138 1.00 98.25 209 GLU A N 1
ATOM 1665 C CA . GLU A 1 209 ? -3.849 10.348 12.804 1.00 98.25 209 GLU A CA 1
ATOM 1666 C C . GLU A 1 209 ? -3.812 9.384 13.998 1.00 98.25 209 GLU A C 1
ATOM 1668 O O . GLU A 1 209 ? -4.370 9.706 15.041 1.00 98.25 209 GLU A O 1
ATOM 1673 N N . ILE A 1 210 ? -3.035 8.293 13.936 1.00 98.06 210 ILE A N 1
ATOM 1674 C CA . ILE A 1 210 ? -2.797 7.417 15.099 1.00 98.06 210 ILE A CA 1
ATOM 1675 C C . ILE A 1 210 ? -2.142 8.201 16.247 1.00 98.06 210 ILE A C 1
ATOM 1677 O O . ILE A 1 210 ? -2.544 8.066 17.400 1.00 98.06 210 ILE A O 1
ATOM 1681 N N . LYS A 1 211 ? -1.154 9.058 15.952 1.00 98.12 211 LYS A N 1
ATOM 1682 C CA . LYS A 1 211 ? -0.502 9.900 16.974 1.00 98.12 211 LYS A CA 1
ATOM 1683 C C . LYS A 1 211 ? -1.480 10.885 17.616 1.00 98.12 211 LYS A C 1
ATOM 1685 O O . LYS A 1 211 ? -1.446 11.072 18.830 1.00 98.12 211 LYS A O 1
ATOM 1690 N N . LYS A 1 212 ? -2.346 11.513 16.814 1.00 97.88 212 LYS A N 1
ATOM 1691 C CA . LYS A 1 212 ? -3.388 12.420 17.319 1.00 97.88 212 LYS A CA 1
ATOM 1692 C C . LYS A 1 212 ? -4.387 11.675 18.199 1.00 97.88 212 LYS A C 1
ATOM 1694 O O . LYS A 1 212 ? -4.717 12.166 19.275 1.00 97.88 212 LYS A O 1
ATOM 1699 N N . LEU A 1 213 ? -4.809 10.488 17.771 1.00 97.56 213 LEU A N 1
ATOM 1700 C CA . LEU A 1 213 ? -5.748 9.650 18.506 1.00 97.56 213 LEU A CA 1
ATOM 1701 C C . LEU A 1 213 ? -5.163 9.176 19.844 1.00 97.56 213 LEU A C 1
ATOM 1703 O O . LEU A 1 213 ? -5.842 9.271 20.863 1.00 97.56 213 LEU A O 1
ATOM 1707 N N . ALA A 1 214 ? -3.892 8.762 19.874 1.00 97.94 214 ALA A N 1
ATOM 1708 C CA . ALA A 1 214 ? -3.195 8.413 21.113 1.00 97.94 214 ALA A CA 1
ATOM 1709 C C . ALA A 1 214 ? -3.172 9.597 22.096 1.00 97.94 214 ALA A C 1
ATOM 1711 O O . ALA A 1 214 ? -3.596 9.458 23.242 1.00 97.94 214 ALA A O 1
ATOM 1712 N N . LYS A 1 215 ? -2.783 10.790 21.622 1.00 97.81 215 LYS A N 1
ATOM 1713 C CA . LYS A 1 215 ? -2.765 12.009 22.444 1.00 97.81 215 LYS A CA 1
ATOM 1714 C C . LYS A 1 215 ? -4.156 12.377 22.971 1.00 97.81 215 LYS A C 1
ATOM 1716 O O . LYS A 1 215 ? -4.286 12.757 24.128 1.00 97.81 215 LYS A O 1
ATOM 1721 N N . LYS A 1 216 ? -5.194 12.254 22.138 1.00 97.31 216 LYS A N 1
ATOM 1722 C CA . LYS A 1 216 ? -6.594 12.511 22.518 1.00 97.31 216 LYS A CA 1
ATOM 1723 C C . LYS A 1 216 ? -7.083 11.560 23.615 1.00 97.31 216 LYS A C 1
ATOM 1725 O O . LYS A 1 216 ? -7.876 11.964 24.454 1.00 97.31 216 LYS A O 1
ATOM 1730 N N . ASN A 1 217 ? -6.575 10.330 23.628 1.00 96.75 217 ASN A N 1
ATOM 1731 C CA . ASN A 1 217 ? -6.840 9.331 24.663 1.00 96.75 217 ASN A CA 1
ATOM 1732 C C . ASN A 1 217 ? -5.856 9.414 25.848 1.00 96.75 217 ASN A C 1
ATOM 1734 O O . ASN A 1 217 ? -5.767 8.476 26.631 1.00 96.75 217 ASN A O 1
ATOM 1738 N N . ASN A 1 218 ? -5.137 10.532 26.003 1.00 97.69 218 ASN A N 1
ATOM 1739 C CA . ASN A 1 218 ? -4.188 10.794 27.092 1.00 97.69 218 ASN A CA 1
ATOM 1740 C C . ASN A 1 218 ? -2.959 9.865 27.132 1.00 97.69 218 ASN A C 1
ATOM 1742 O O . ASN A 1 218 ? -2.367 9.671 28.191 1.00 97.69 218 ASN A O 1
ATOM 1746 N N . PHE A 1 219 ? -2.533 9.333 25.983 1.00 97.75 219 PHE A N 1
ATOM 1747 C CA . PHE A 1 219 ? -1.281 8.581 25.862 1.00 97.75 219 PHE A CA 1
ATOM 1748 C C . PHE A 1 219 ? -0.174 9.443 25.255 1.00 97.75 219 PHE A C 1
ATOM 1750 O O . PHE A 1 219 ? -0.369 10.104 24.229 1.00 97.75 219 PHE A O 1
ATOM 1757 N N . ASN A 1 220 ? 1.016 9.395 25.857 1.00 94.75 220 ASN A N 1
ATOM 1758 C CA . ASN A 1 220 ? 2.192 10.112 25.357 1.00 94.75 220 ASN A CA 1
ATOM 1759 C C . ASN A 1 220 ? 2.862 9.358 24.206 1.00 94.75 220 ASN A C 1
ATOM 1761 O O . ASN A 1 220 ? 3.381 9.977 23.272 1.00 94.75 220 ASN A O 1
ATOM 1765 N N . TYR A 1 221 ? 2.815 8.024 24.239 1.00 97.06 221 TYR A N 1
ATOM 1766 C CA . TYR A 1 221 ? 3.398 7.176 23.210 1.00 97.06 221 TYR A CA 1
ATOM 1767 C C . TYR A 1 221 ? 2.331 6.337 22.512 1.00 97.06 221 TYR A C 1
ATOM 1769 O O . TYR A 1 221 ? 1.496 5.693 23.141 1.00 97.06 221 TYR A O 1
ATOM 1777 N N . VAL A 1 222 ? 2.412 6.265 21.178 1.00 97.62 222 VAL A N 1
ATOM 1778 C CA . VAL A 1 222 ? 1.514 5.412 20.378 1.00 97.62 222 VAL A CA 1
ATOM 1779 C C . VAL A 1 222 ? 1.572 3.959 20.848 1.00 97.62 222 VAL A C 1
ATOM 1781 O O . VAL A 1 222 ? 0.543 3.303 20.902 1.00 97.62 222 VAL A O 1
ATOM 1784 N N . LYS A 1 223 ? 2.756 3.465 21.226 1.00 97.50 223 LYS A N 1
ATOM 1785 C CA . LYS A 1 223 ? 2.922 2.092 21.712 1.00 97.50 223 LYS A CA 1
ATOM 1786 C C . LYS A 1 223 ? 2.045 1.802 22.940 1.00 97.50 223 LYS A C 1
ATOM 1788 O O . LYS A 1 223 ? 1.369 0.783 22.945 1.00 97.50 223 LYS A O 1
ATOM 1793 N N . GLU A 1 224 ? 1.994 2.712 23.913 1.00 97.62 224 GLU A N 1
ATOM 1794 C CA . GLU A 1 224 ? 1.162 2.567 25.119 1.00 97.62 224 GLU A CA 1
ATOM 1795 C C . GLU A 1 224 ? -0.328 2.540 24.770 1.00 97.62 224 GLU A C 1
ATOM 1797 O O . GLU A 1 224 ? -1.079 1.721 25.291 1.00 97.62 224 GLU A O 1
ATOM 1802 N N . TYR A 1 225 ? -0.753 3.392 23.832 1.00 98.06 225 TYR A N 1
ATOM 1803 C CA . TYR A 1 225 ? -2.130 3.382 23.347 1.00 98.06 225 TYR A CA 1
ATOM 1804 C C . TYR A 1 225 ? -2.488 2.048 22.673 1.00 98.06 225 TYR A C 1
ATOM 1806 O O . TYR A 1 225 ? -3.546 1.481 22.936 1.00 98.06 225 TYR A O 1
ATOM 1814 N N . LEU A 1 226 ? -1.594 1.494 21.849 1.00 97.56 226 LEU A N 1
ATOM 1815 C CA . LEU A 1 226 ? -1.803 0.185 21.220 1.00 97.56 226 LEU A CA 1
ATOM 1816 C C . LEU A 1 226 ? -1.825 -0.957 22.254 1.00 97.56 226 LEU A C 1
ATOM 1818 O O . LEU A 1 226 ? -2.636 -1.872 22.135 1.00 97.56 226 LEU A O 1
ATOM 1822 N N . GLU A 1 227 ? -0.986 -0.891 23.289 1.00 96.94 227 GLU A N 1
ATOM 1823 C CA . GLU A 1 227 ? -0.998 -1.823 24.429 1.00 96.94 227 GLU A CA 1
ATOM 1824 C C . GLU A 1 227 ? -2.253 -1.697 25.301 1.00 96.94 227 GLU A C 1
ATOM 1826 O O . GLU A 1 227 ? -2.657 -2.662 25.949 1.00 96.94 227 GLU A O 1
ATOM 1831 N N . TYR A 1 228 ? -2.890 -0.531 25.327 1.00 96.88 228 TYR A N 1
ATOM 1832 C CA . TYR A 1 228 ? -4.204 -0.368 25.935 1.00 96.88 228 TYR A CA 1
ATOM 1833 C C . TYR A 1 228 ? -5.292 -1.033 25.080 1.00 96.88 228 TYR A C 1
ATOM 1835 O O . TYR A 1 228 ? -6.094 -1.803 25.610 1.00 96.88 228 TYR A O 1
ATOM 1843 N N . LEU A 1 229 ? -5.285 -0.808 23.761 1.00 95.19 229 LEU A N 1
ATOM 1844 C CA . LEU A 1 229 ? -6.271 -1.375 22.829 1.00 95.19 229 LEU A CA 1
ATOM 1845 C C . LEU A 1 229 ? -6.193 -2.898 22.682 1.00 95.19 229 LEU A C 1
ATOM 1847 O O . LEU A 1 229 ? -7.184 -3.522 22.327 1.00 95.19 229 LEU A O 1
ATOM 1851 N N . ILE A 1 230 ? -5.031 -3.511 22.910 1.00 91.75 230 ILE A N 1
ATOM 1852 C CA . ILE A 1 230 ? -4.915 -4.975 22.863 1.00 91.75 230 ILE A CA 1
ATOM 1853 C C . ILE A 1 230 ? -5.534 -5.637 24.104 1.00 91.75 230 ILE A C 1
ATOM 1855 O O . ILE A 1 230 ? -5.983 -6.778 24.033 1.00 91.75 230 ILE A O 1
ATOM 1859 N N . LYS A 1 231 ? -5.572 -4.919 25.236 1.00 89.69 231 LYS A N 1
ATOM 1860 C CA . LYS A 1 231 ? -6.103 -5.400 26.521 1.00 89.69 231 LYS A CA 1
ATOM 1861 C C . LYS A 1 231 ? -7.602 -5.134 26.698 1.00 89.69 231 LYS A C 1
ATOM 1863 O O . LYS A 1 231 ? -8.202 -5.760 27.566 1.00 89.69 231 LYS A O 1
ATOM 1868 N N . ASN A 1 232 ? -8.178 -4.213 25.920 1.00 85.94 232 ASN A N 1
ATOM 1869 C CA . ASN A 1 232 ? -9.572 -3.757 26.023 1.00 85.94 232 ASN A CA 1
ATOM 1870 C C . ASN A 1 232 ? -10.326 -3.907 24.688 1.00 85.94 232 ASN A C 1
ATOM 1872 O O . ASN A 1 232 ? -11.567 -3.809 24.680 1.00 85.94 232 ASN A O 1
#

Radius of gyration: 18.0 Å; Cα contacts (8 Å, |Δi|>4): 323; chains: 1; bounding box: 47×32×49 Å

Solvent-accessible surface area (backbone atoms only — not comparable to full-atom values): 12626 Å² total; per-residue (Å²): 81,64,55,52,45,53,53,50,51,39,51,76,70,71,52,92,74,73,47,79,47,52,22,34,84,90,17,58,43,46,59,50,48,55,52,48,25,62,77,67,72,48,57,70,48,76,47,73,51,54,72,63,61,50,54,56,39,49,47,50,49,28,58,74,65,73,51,44,54,59,69,63,50,30,44,47,40,50,52,46,52,46,51,52,52,40,44,78,68,77,45,57,70,46,81,48,47,54,45,46,44,31,60,31,34,49,49,77,83,37,71,53,96,44,53,67,58,25,47,51,44,25,53,49,44,60,70,51,34,53,80,59,53,49,48,52,53,48,54,46,25,58,76,66,72,38,46,78,44,41,71,48,61,35,68,67,60,40,58,55,46,64,71,46,63,44,71,56,20,31,56,101,89,44,59,22,42,49,61,29,54,48,30,39,74,75,67,40,56,59,79,56,33,72,48,87,86,66,60,64,25,66,22,14,38,48,48,61,50,50,48,52,50,18,46,74,71,75,29,94,42,52,44,59,38,38,56,48,45,59,76,105

Foldseek 3Di:
DLVLLVQLVCVVVVHDDEAEEEFAPPFQRVVLVVVQCVQSVGHYDYHHDDLVLLLVLLLVLCQLPVDLDLVLSLLLSRLLSRLVVCVVVVAQEEEDRPLLCLLLVPDPCLADPDQVSSLVSSVVCVVCCVVRPVVSNVSSCVVVNHHYDHVNPPPVNSVVSSPDRNVCRDDPPDHGNVVLVVCVVSPRDNCSSRDDDDRSSRRRVVSVSLCVVCVVVVHPDSSVVSVVSNVD